Protein AF-0000000083258055 (afdb_homodimer)

InterPro domains:
  IPR010235 Probable ribonuclease HepT [PF08780] (11-131)

Sequence (272 aa):
MDSSKELRWKQRFDTFEQSFLMLAQYSEEIFEDDLEKAGFIHMFEVALEHGLNTIIDYLDAKNGVEVSSHRQAIKESAQYEFIANEQDWMKALNRQNLTHYIHTKKVIEQLVVDIQGQYYEQLKHFYVTLKEEKASMDSSKELRWKQRFDTFEQSFLMLAQYSEEIFEDDLEKAGFIHMFEVALEHGLNTIIDYLDAKNGVEVSSHRQAIKESAQYEFIANEQDWMKALNRQNLTHYIHTKKVIEQLVVDIQGQYYEQLKHFYVTLKEEKAS

Organism: NCBI:txid94136

Secondary structure (DSSP, 8-state):
--HHHHHHHHHHHHHHHHHHHHHHTTTT----SHHHHHHHHHHHHHHHHHHHHHHHHHHHHHH----SSHHHHHHHHTTSTT-S-HHHHHHHHHGGGGGGGTTSHHHHHHHHHHIIIIIHHHHHHHHHHHHHHHH-/--HHHHHHHHHHHHHHHHHHHHHHTTTT----SHHHHHHHHHHHHHHHHHHHHHHHHHHHHHH----SSHHHHHHHHTTSTT-S-HHHHHHHHHTGGGGGGTTSHHHHHHHHHHIIIIIHHHHHHHHHHHHHHHH-

Nearest PDB structures (foldseek):
  8xdj-assembly1_C  TM=9.507E-01  e=2.277E-06  Legionella pneumophila
  8xeh-assembly1_D  TM=8.999E-01  e=1.033E-05  Legionella pneumophila
  1wwp-assembly1_B  TM=9.018E-01  e=2.923E-03  Thermus thermophilus HB8
  6m6u-assembly1_D  TM=6.481E-01  e=8.861E-03  Shewanella oneidensis MR-1
  7aer-assembly1_B  TM=6.249E-01  e=9.801E-03  Shewanella oneidensis MR-1

Foldseek 3Di:
DPPVLLVVLVVLLVQLVVLLVVLVVCLPPDDDDLVVLLVNLVSLVSSLVSLLVSLQSVCCVPPVDHDDDSLVSLVVCVPPQLQPDSVLNVVSVVCNVLSVVSVDVVSSVVSSCSCSPGVSVSSVSNSVVVVVVSVD/DPPVLLVVLVVLLVQLVVLLVVLVVCLPPDDDDLVVLLVNLVSLVSSLVSLLVSLQSVCCVPPVDHDDDSLVSLVVCVPPQLQPDSVLNVVSVVCVVLSVVSVDVVSSVVSSCSCSPGVSVSSVSNSVVVVVVSVD

Structure (mmCIF, N/CA/C/O backbone):
data_AF-0000000083258055-model_v1
#
loop_
_entity.id
_entity.type
_entity.pdbx_description
1 polymer Nucleotidyltransferase
#
loop_
_atom_site.group_PDB
_atom_site.id
_atom_site.type_symbol
_atom_site.label_atom_id
_atom_site.label_alt_id
_atom_site.label_comp_id
_atom_site.label_asym_id
_atom_site.label_entity_id
_atom_site.label_seq_id
_atom_site.pdbx_PDB_ins_code
_atom_site.Cartn_x
_atom_site.Cartn_y
_atom_site.Cartn_z
_atom_site.occupancy
_atom_site.B_iso_or_equiv
_atom_site.auth_seq_id
_atom_site.auth_comp_id
_atom_site.auth_asym_id
_atom_site.auth_atom_id
_atom_site.pdbx_PDB_model_num
ATOM 1 N N . MET A 1 1 ? -14.705 -24.845 -21.116 1 59.37 1 MET A N 1
ATOM 2 C CA . MET A 1 1 ? -14.052 -23.739 -20.422 1 59.37 1 MET A CA 1
ATOM 3 C C . MET A 1 1 ? -14.364 -22.409 -21.101 1 59.37 1 MET A C 1
ATOM 5 O O . MET A 1 1 ? -14.385 -22.326 -22.331 1 59.37 1 MET A O 1
ATOM 9 N N . ASP A 1 2 ? -15.043 -21.437 -20.38 1 72.96 2 ASP A N 1
ATOM 10 C CA . ASP A 1 2 ? -15.375 -20.125 -20.928 1 72.96 2 ASP A CA 1
ATOM 11 C C . ASP A 1 2 ? -14.116 -19.372 -21.351 1 72.96 2 ASP A C 1
ATOM 13 O O . ASP A 1 2 ? -13.227 -19.13 -20.533 1 72.96 2 ASP A O 1
ATOM 17 N N . SER A 1 3 ? -13.928 -19.284 -22.664 1 82.52 3 SER A N 1
ATOM 18 C CA . SER A 1 3 ? -12.765 -18.698 -23.322 1 82.52 3 SER A CA 1
ATOM 19 C C . SER A 1 3 ? -12.452 -17.314 -22.763 1 82.52 3 SER A C 1
ATOM 21 O O . SER A 1 3 ? -11.284 -16.951 -22.607 1 82.52 3 SER A O 1
ATOM 23 N N . SER A 1 4 ? -13.462 -16.632 -22.412 1 91.93 4 SER A N 1
ATOM 24 C CA . SER A 1 4 ? -13.247 -15.294 -21.872 1 91.93 4 SER A CA 1
ATOM 25 C C . SER A 1 4 ? -12.646 -15.352 -20.471 1 91.93 4 SER A C 1
ATOM 27 O O . SER A 1 4 ? -11.768 -14.556 -20.133 1 91.93 4 SER A O 1
ATOM 29 N N . LYS A 1 5 ? -13.083 -16.29 -19.768 1 91.53 5 LYS A N 1
ATOM 30 C CA . LYS A 1 5 ? -12.57 -16.462 -18.412 1 91.53 5 LYS A CA 1
ATOM 31 C C . LYS A 1 5 ? -11.122 -16.943 -18.43 1 91.53 5 LYS A C 1
ATOM 33 O O . LYS A 1 5 ? -10.311 -16.517 -17.605 1 91.53 5 LYS A O 1
ATOM 38 N N . GLU A 1 6 ? -10.775 -17.815 -19.367 1 94.48 6 GLU A N 1
ATOM 39 C CA . GLU A 1 6 ? -9.409 -18.302 -19.532 1 94.48 6 GLU A CA 1
ATOM 40 C C . GLU A 1 6 ? -8.459 -17.166 -19.904 1 94.48 6 GLU A C 1
ATOM 42 O O . GLU A 1 6 ? -7.35 -17.079 -19.374 1 94.48 6 GLU A O 1
ATOM 47 N N . LEU A 1 7 ? -8.887 -16.36 -20.751 1 95.71 7 LEU A N 1
ATOM 48 C CA . LEU A 1 7 ? -8.079 -15.222 -21.177 1 95.71 7 LEU A CA 1
ATOM 49 C C . LEU A 1 7 ? -7.87 -14.244 -20.026 1 95.71 7 LEU A C 1
ATOM 51 O O . LEU A 1 7 ? -6.786 -13.673 -19.88 1 95.71 7 LEU A O 1
ATOM 55 N N . ARG A 1 8 ? -8.882 -14.104 -19.205 1 95.87 8 ARG A N 1
ATOM 56 C CA . ARG A 1 8 ? -8.838 -13.122 -18.126 1 95.87 8 ARG A CA 1
ATOM 57 C C . ARG A 1 8 ? -7.778 -13.49 -17.094 1 95.87 8 ARG A C 1
ATOM 59 O O . ARG A 1 8 ? -6.986 -12.641 -16.68 1 95.87 8 ARG A O 1
ATOM 66 N N . TRP A 1 9 ? -7.752 -14.75 -16.688 1 96.95 9 TRP A N 1
ATOM 67 C CA . TRP A 1 9 ? -6.788 -15.071 -15.641 1 96.95 9 TRP A CA 1
ATOM 68 C C . TRP A 1 9 ? -5.364 -15.057 -16.187 1 96.95 9 TRP A C 1
ATOM 70 O O . TRP A 1 9 ? -4.418 -14.737 -15.464 1 96.95 9 TRP A O 1
ATOM 80 N N . LYS A 1 10 ? -5.19 -15.331 -17.467 1 97.42 10 LYS A N 1
ATOM 81 C CA . LYS A 1 10 ? -3.871 -15.282 -18.091 1 97.42 10 LYS A CA 1
ATOM 82 C C . LYS A 1 10 ? -3.359 -13.848 -18.182 1 97.42 10 LYS A C 1
ATOM 84 O O . LYS A 1 10 ? -2.166 -13.596 -17.996 1 97.42 10 LYS A O 1
ATOM 89 N N . GLN A 1 11 ? -4.281 -12.952 -18.439 1 97.17 11 GLN A N 1
ATOM 90 C CA . GLN A 1 11 ? -3.924 -11.537 -18.457 1 97.17 11 GLN A CA 1
ATOM 91 C C . GLN A 1 11 ? -3.535 -11.05 -17.064 1 97.17 11 GLN A C 1
ATOM 93 O O . GLN A 1 11 ? -2.58 -10.285 -16.912 1 97.17 11 GLN A O 1
ATOM 98 N N . ARG A 1 12 ? -4.327 -11.542 -16.094 1 97.39 12 ARG A N 1
ATOM 99 C CA . ARG A 1 12 ? -3.99 -11.205 -14.715 1 97.39 12 ARG A CA 1
ATOM 100 C C . ARG A 1 12 ? -2.622 -11.761 -14.333 1 97.39 12 ARG A C 1
ATOM 102 O O . ARG A 1 12 ? -1.848 -11.097 -13.641 1 97.39 12 ARG A O 1
ATOM 109 N N . PHE A 1 13 ? -2.342 -12.935 -14.783 1 98.48 13 PHE A N 1
ATOM 110 C CA . PHE A 1 13 ? -1.041 -13.538 -14.516 1 98.48 13 PHE A CA 1
ATOM 111 C C . PHE A 1 13 ? 0.077 -12.717 -15.146 1 98.48 13 PHE A C 1
ATOM 113 O O . PHE A 1 13 ? 1.145 -12.553 -14.552 1 98.48 13 PHE A O 1
ATOM 120 N N . ASP A 1 14 ? -0.171 -12.22 -16.335 1 98.09 14 ASP A N 1
ATOM 121 C CA . ASP A 1 14 ? 0.835 -11.381 -16.98 1 98.09 14 ASP A CA 1
ATOM 122 C C . ASP A 1 14 ? 1.161 -10.159 -16.125 1 98.09 14 ASP A C 1
ATOM 124 O O . ASP A 1 14 ? 2.322 -9.757 -16.024 1 98.09 14 ASP A O 1
ATOM 128 N N . THR A 1 15 ? 0.162 -9.573 -15.53 1 97.4 15 THR A N 1
ATOM 129 C CA . THR A 1 15 ? 0.372 -8.435 -14.641 1 97.4 15 THR A CA 1
ATOM 130 C C . THR A 1 15 ? 1.152 -8.855 -13.399 1 97.4 15 THR A C 1
ATOM 132 O O . THR A 1 15 ? 2.067 -8.151 -12.967 1 97.4 15 THR A O 1
ATOM 135 N N . PHE A 1 16 ? 0.821 -9.993 -12.85 1 98.55 16 PHE A N 1
ATOM 136 C CA . PHE A 1 16 ? 1.555 -10.545 -11.717 1 98.55 16 PHE A CA 1
ATOM 137 C C . PHE A 1 16 ? 3.019 -10.765 -12.076 1 98.55 16 PHE A C 1
ATOM 139 O O . PHE A 1 16 ? 3.912 -10.427 -11.296 1 98.55 16 PHE A O 1
ATOM 146 N N . GLU A 1 17 ? 3.248 -11.335 -13.238 1 98.67 17 GLU A N 1
ATOM 147 C CA . GLU A 1 17 ? 4.617 -11.625 -13.655 1 98.67 17 GLU A CA 1
ATOM 148 C C . GLU A 1 17 ? 5.471 -10.361 -13.66 1 98.67 17 GLU A C 1
ATOM 150 O O . GLU A 1 17 ? 6.608 -10.372 -13.182 1 98.67 17 GLU A O 1
ATOM 155 N N . GLN A 1 18 ? 4.895 -9.321 -14.153 1 98.06 18 GLN A N 1
ATOM 156 C CA . GLN A 1 18 ? 5.646 -8.071 -14.184 1 98.06 18 GLN A CA 1
ATOM 157 C C . GLN A 1 18 ? 5.989 -7.6 -12.773 1 98.06 18 GLN A C 1
ATOM 159 O O . GLN A 1 18 ? 7.126 -7.21 -12.502 1 98.06 18 GLN A O 1
ATOM 164 N N . SER A 1 19 ? 5.052 -7.651 -11.88 1 98.35 19 SER A N 1
ATOM 165 C CA . SER A 1 19 ? 5.274 -7.202 -10.509 1 98.35 19 SER A CA 1
ATOM 166 C C . SER A 1 19 ? 6.207 -8.149 -9.762 1 98.35 19 SER A C 1
ATOM 168 O O . SER A 1 19 ? 7.043 -7.709 -8.97 1 98.35 19 SER A O 1
ATOM 170 N N . PHE A 1 20 ? 6.102 -9.426 -10.031 1 98.69 20 PHE A N 1
ATOM 171 C CA . PHE A 1 20 ? 6.957 -10.41 -9.379 1 98.69 20 PHE A CA 1
ATOM 172 C C . PHE A 1 20 ? 8.406 -10.247 -9.821 1 98.69 20 PHE A C 1
ATOM 174 O O . PHE A 1 20 ? 9.323 -10.32 -9 1 98.69 20 PHE A O 1
ATOM 181 N N . LEU A 1 21 ? 8.586 -10.063 -11.097 1 98.37 21 LEU A N 1
ATOM 182 C CA . LEU A 1 21 ? 9.947 -9.943 -11.606 1 98.37 21 LEU A CA 1
ATOM 183 C C . LEU A 1 21 ? 10.623 -8.689 -11.06 1 98.37 21 LEU A C 1
ATOM 185 O O . LEU A 1 21 ? 11.834 -8.683 -10.828 1 98.37 21 LEU A O 1
ATOM 189 N N . MET A 1 22 ? 9.83 -7.647 -10.895 1 97.71 22 MET A N 1
ATOM 190 C CA . MET A 1 22 ? 10.372 -6.452 -10.254 1 97.71 22 MET A CA 1
ATOM 191 C C . MET A 1 22 ? 10.827 -6.757 -8.831 1 97.71 22 MET A C 1
ATOM 193 O O . MET A 1 22 ? 11.888 -6.3 -8.403 1 97.71 22 MET A O 1
ATOM 197 N N . LEU A 1 23 ? 10.095 -7.513 -8.082 1 98.33 23 LEU A N 1
ATOM 198 C CA . LEU A 1 23 ? 10.434 -7.931 -6.726 1 98.33 23 LEU A CA 1
ATOM 199 C C . LEU A 1 23 ? 11.65 -8.853 -6.729 1 98.33 23 LEU A C 1
ATOM 201 O O . LEU A 1 23 ? 12.541 -8.714 -5.889 1 98.33 23 LEU A O 1
ATOM 205 N N . ALA A 1 24 ? 11.669 -9.763 -7.633 1 98.45 24 ALA A N 1
ATOM 206 C CA . ALA A 1 24 ? 12.668 -10.827 -7.697 1 98.45 24 ALA A CA 1
ATOM 207 C C . ALA A 1 24 ? 14.074 -10.251 -7.84 1 98.45 24 ALA A C 1
ATOM 209 O O . ALA A 1 24 ? 15.039 -10.82 -7.324 1 98.45 24 ALA A O 1
ATOM 210 N N . GLN A 1 25 ? 14.141 -9.114 -8.444 1 97.24 25 GLN A N 1
ATOM 211 C CA . GLN A 1 25 ? 15.428 -8.465 -8.672 1 97.24 25 GLN A CA 1
ATOM 212 C C . GLN A 1 25 ? 16.118 -8.131 -7.352 1 97.24 25 GLN A C 1
ATOM 214 O O . GLN A 1 25 ? 17.346 -8.041 -7.293 1 97.24 25 GLN A O 1
ATOM 219 N N . TYR A 1 26 ? 15.365 -8.068 -6.308 1 97.44 26 TYR A N 1
ATOM 220 C CA . TYR A 1 26 ? 15.929 -7.563 -5.062 1 97.44 26 TYR A CA 1
ATOM 221 C C . TYR A 1 26 ? 15.769 -8.581 -3.939 1 97.44 26 TYR A C 1
ATOM 223 O O . TYR A 1 26 ? 15.966 -8.256 -2.765 1 97.44 26 TYR A O 1
ATOM 231 N N . SER A 1 27 ? 15.422 -9.753 -4.253 1 97.5 27 SER A N 1
ATOM 232 C CA . SER A 1 27 ? 15.043 -10.756 -3.263 1 97.5 27 SER A CA 1
ATOM 233 C C . SER A 1 27 ? 16.227 -11.136 -2.38 1 97.5 27 SER A C 1
ATOM 235 O O . SER A 1 27 ? 16.044 -11.573 -1.242 1 97.5 27 SER A O 1
ATOM 237 N N . GLU A 1 28 ? 17.442 -10.927 -2.817 1 96.37 28 GLU A N 1
ATOM 238 C CA . GLU A 1 28 ? 18.617 -11.33 -2.05 1 96.37 28 GLU A CA 1
ATOM 239 C C . GLU A 1 28 ? 19.48 -10.125 -1.689 1 96.37 28 GLU A C 1
ATOM 241 O O . GLU A 1 28 ? 20.615 -10.282 -1.233 1 96.37 28 GLU A O 1
ATOM 246 N N . GLU A 1 29 ? 18.98 -9.005 -1.922 1 95.9 29 GLU A N 1
ATOM 247 C CA . GLU A 1 29 ? 19.741 -7.782 -1.684 1 95.9 29 GLU A CA 1
ATOM 248 C C . GLU A 1 29 ? 19.846 -7.479 -0.192 1 95.9 29 GLU A C 1
ATOM 250 O O . GLU A 1 29 ? 18.941 -7.805 0.579 1 95.9 29 GLU A O 1
ATOM 255 N N . ILE A 1 30 ? 20.962 -6.892 0.153 1 96.3 30 ILE A N 1
ATOM 256 C CA . ILE A 1 30 ? 21.116 -6.313 1.483 1 96.3 30 ILE A CA 1
ATOM 257 C C . ILE A 1 30 ? 20.845 -4.811 1.427 1 96.3 30 ILE A C 1
ATOM 259 O O . ILE A 1 30 ? 21.577 -4.066 0.772 1 96.3 30 ILE A O 1
ATOM 263 N N . PHE A 1 31 ? 19.819 -4.46 2.056 1 96.46 31 PHE A N 1
ATOM 264 C CA . PHE A 1 31 ? 19.401 -3.066 1.965 1 96.46 31 PHE A CA 1
ATOM 265 C C . PHE A 1 31 ? 20.135 -2.213 2.993 1 96.46 31 PHE A C 1
ATOM 267 O O . PHE A 1 31 ? 20.213 -2.578 4.168 1 96.46 31 PHE A O 1
ATOM 274 N N . GLU A 1 32 ? 20.527 -1.099 2.587 1 89.3 32 GLU A N 1
ATOM 275 C CA . GLU A 1 32 ? 21.362 -0.231 3.412 1 89.3 32 GLU A CA 1
ATOM 276 C C . GLU A 1 32 ? 20.516 0.773 4.189 1 89.3 32 GLU A C 1
ATOM 278 O O . GLU A 1 32 ? 20.903 1.21 5.275 1 89.3 32 GLU A O 1
ATOM 283 N N . ASP A 1 33 ? 19.438 1.19 3.563 1 94.53 33 ASP A N 1
ATOM 284 C CA . ASP A 1 33 ? 18.654 2.239 4.206 1 94.53 33 ASP A CA 1
ATOM 285 C C . ASP A 1 33 ? 17.162 1.92 4.154 1 94.53 33 ASP A C 1
ATOM 287 O O . ASP A 1 33 ? 16.746 0.978 3.477 1 94.53 33 ASP A O 1
ATOM 291 N N . ASP A 1 34 ? 16.397 2.704 4.911 1 96.66 34 ASP A N 1
ATOM 292 C CA . ASP A 1 34 ? 14.968 2.466 5.094 1 96.66 34 ASP A CA 1
ATOM 293 C C . ASP A 1 34 ? 14.198 2.724 3.801 1 96.66 34 ASP A C 1
ATOM 295 O O . ASP A 1 34 ? 13.159 2.106 3.557 1 96.66 34 ASP A O 1
ATOM 299 N N . LEU A 1 35 ? 14.758 3.557 2.966 1 97.69 35 LEU A N 1
ATOM 300 C CA . LEU A 1 35 ? 14.132 3.836 1.678 1 97.69 35 LEU A CA 1
ATOM 301 C C . LEU A 1 35 ? 14.1 2.586 0.806 1 97.69 35 LEU A C 1
ATOM 303 O O . LEU A 1 35 ? 13.059 2.245 0.241 1 97.69 35 LEU A O 1
ATOM 307 N N . GLU A 1 36 ? 15.216 1.921 0.751 1 97.99 36 GLU A N 1
ATOM 308 C CA . GLU A 1 36 ? 15.308 0.691 -0.03 1 97.99 36 GLU A CA 1
ATOM 309 C C . GLU A 1 36 ? 14.429 -0.407 0.563 1 97.99 36 GLU A C 1
ATOM 311 O O . GLU A 1 36 ? 13.77 -1.145 -0.172 1 97.99 36 GLU A O 1
ATOM 316 N N . LYS A 1 37 ? 14.438 -0.474 1.863 1 98.35 37 LYS A N 1
ATOM 317 C CA . LYS A 1 37 ? 13.591 -1.46 2.528 1 98.35 37 LYS A CA 1
ATOM 318 C C . LYS A 1 37 ? 12.116 -1.21 2.225 1 98.35 37 LYS A C 1
ATOM 320 O O . LYS A 1 37 ? 11.374 -2.145 1.915 1 98.35 37 LYS A O 1
ATOM 325 N N . ALA A 1 38 ? 11.696 0.034 2.277 1 98.21 38 ALA A N 1
ATOM 326 C CA . ALA A 1 38 ? 10.312 0.399 1.982 1 98.21 38 ALA A CA 1
ATOM 327 C C . ALA A 1 38 ? 9.947 0.049 0.542 1 98.21 38 ALA A C 1
ATOM 329 O O . ALA A 1 38 ? 8.835 -0.409 0.271 1 98.21 38 ALA A O 1
ATOM 330 N N . GLY A 1 39 ? 10.913 0.301 -0.312 1 98.15 39 GLY A N 1
ATOM 331 C CA . GLY A 1 39 ? 10.683 -0.047 -1.705 1 98.15 39 GLY A CA 1
ATOM 332 C C . GLY A 1 39 ? 10.462 -1.533 -1.92 1 98.15 39 GLY A C 1
ATOM 333 O O . GLY A 1 39 ? 9.536 -1.932 -2.629 1 98.15 39 GLY A O 1
ATOM 334 N N . PHE A 1 40 ? 11.28 -2.328 -1.29 1 98.51 40 PHE A N 1
ATOM 335 C CA . PHE A 1 40 ? 11.185 -3.779 -1.394 1 98.51 40 PHE A CA 1
ATOM 336 C C . PHE A 1 40 ? 9.857 -4.276 -0.835 1 98.51 40 PHE A C 1
ATOM 338 O O . PHE A 1 40 ? 9.198 -5.12 -1.446 1 98.51 40 PHE A O 1
ATOM 345 N N . ILE A 1 41 ? 9.47 -3.709 0.253 1 98.45 41 ILE A N 1
ATOM 346 C CA . ILE A 1 41 ? 8.212 -4.074 0.895 1 98.45 41 ILE A CA 1
ATOM 347 C C . ILE A 1 41 ? 7.043 -3.717 -0.021 1 98.45 41 ILE A C 1
ATOM 349 O O . ILE A 1 41 ? 6.121 -4.516 -0.2 1 98.45 41 ILE A O 1
ATOM 353 N N . HIS A 1 42 ? 7.095 -2.592 -0.638 1 97.99 42 HIS A N 1
ATOM 354 C CA . HIS A 1 42 ? 6.024 -2.164 -1.531 1 97.99 42 HIS A CA 1
ATOM 355 C C . HIS A 1 42 ? 5.936 -3.065 -2.758 1 97.99 42 HIS A C 1
ATOM 357 O O . HIS A 1 42 ? 4.84 -3.435 -3.185 1 97.99 42 HIS A O 1
ATOM 363 N N . MET A 1 43 ? 7.064 -3.405 -3.295 1 98.31 43 MET A N 1
ATOM 364 C CA . MET A 1 43 ? 7.08 -4.307 -4.443 1 98.31 43 MET A CA 1
ATOM 365 C C . MET A 1 43 ? 6.447 -5.649 -4.089 1 98.31 43 MET A C 1
ATOM 367 O O . MET A 1 43 ? 5.721 -6.23 -4.897 1 98.31 43 MET A O 1
ATOM 371 N N . PHE A 1 44 ? 6.683 -6.071 -2.916 1 98.45 44 PHE A N 1
ATOM 372 C CA . PHE A 1 44 ? 6.077 -7.315 -2.457 1 98.45 44 PHE A CA 1
ATOM 373 C C . PHE A 1 44 ? 4.563 -7.173 -2.351 1 98.45 44 PHE A C 1
ATOM 375 O O . PHE A 1 44 ? 3.819 -8.055 -2.784 1 98.45 44 PHE A O 1
ATOM 382 N N . GLU A 1 45 ? 4.131 -6.091 -1.748 1 97.8 45 GLU A N 1
ATOM 383 C CA . GLU A 1 45 ? 2.696 -5.858 -1.621 1 97.8 45 GLU A CA 1
ATOM 384 C C . GLU A 1 45 ? 2.004 -5.918 -2.98 1 97.8 45 GLU A C 1
ATOM 386 O O . GLU A 1 45 ? 0.944 -6.532 -3.116 1 97.8 45 GLU A O 1
ATOM 391 N N . VAL A 1 46 ? 2.591 -5.266 -3.926 1 97.82 46 VAL A N 1
ATOM 392 C CA . VAL A 1 46 ? 2.025 -5.201 -5.27 1 97.82 46 VAL A CA 1
ATOM 393 C C . VAL A 1 46 ? 2.005 -6.596 -5.891 1 97.82 46 VAL A C 1
ATOM 395 O O . VAL A 1 46 ? 0.993 -7.016 -6.456 1 97.82 46 VAL A O 1
ATOM 398 N N . ALA A 1 47 ? 3.111 -7.338 -5.78 1 98.5 47 ALA A N 1
ATOM 399 C CA . ALA A 1 47 ? 3.184 -8.691 -6.325 1 98.5 47 ALA A CA 1
ATOM 400 C C . ALA A 1 47 ? 2.155 -9.604 -5.666 1 98.5 47 ALA A C 1
ATOM 402 O O . ALA A 1 47 ? 1.492 -10.394 -6.343 1 98.5 47 ALA A O 1
ATOM 403 N N . LEU A 1 48 ? 2.009 -9.497 -4.366 1 98.51 48 LEU A N 1
ATOM 404 C CA . LEU A 1 48 ? 1.036 -10.312 -3.647 1 98.51 48 LEU A CA 1
ATOM 405 C C . LEU A 1 48 ? -0.381 -10.02 -4.128 1 98.51 48 LEU A C 1
ATOM 407 O O . LEU A 1 48 ? -1.163 -10.943 -4.367 1 98.51 48 LEU A O 1
ATOM 411 N N . GLU A 1 49 ? -0.711 -8.733 -4.26 1 97.62 49 GLU A N 1
ATOM 412 C CA . GLU A 1 49 ? -2.037 -8.334 -4.724 1 97.62 49 GLU A CA 1
ATOM 413 C C . GLU A 1 49 ? -2.328 -8.899 -6.112 1 97.62 49 GLU A C 1
ATOM 415 O O . GLU A 1 49 ? -3.402 -9.458 -6.347 1 97.62 49 GLU A O 1
ATOM 420 N N . HIS A 1 50 ? -1.4 -8.743 -6.992 1 98.14 50 HIS A N 1
ATOM 421 C CA . HIS A 1 50 ? -1.591 -9.246 -8.348 1 98.14 50 HIS A CA 1
ATOM 422 C C . HIS A 1 50 ? -1.664 -10.769 -8.365 1 98.14 50 HIS A C 1
ATOM 424 O O . HIS A 1 50 ? -2.404 -11.35 -9.162 1 98.14 50 HIS A O 1
ATOM 430 N N . GLY A 1 51 ? -0.881 -11.459 -7.474 1 98.5 51 GLY A N 1
ATOM 431 C CA . GLY A 1 51 ? -0.984 -12.903 -7.339 1 98.5 51 GLY A CA 1
ATOM 432 C C . GLY A 1 51 ? -2.348 -13.363 -6.859 1 98.5 51 GLY A C 1
ATOM 433 O O . GLY A 1 51 ? -2.932 -14.288 -7.427 1 98.5 51 GLY A O 1
ATOM 434 N N . LEU A 1 52 ? -2.896 -12.669 -5.886 1 98.43 52 LEU A N 1
ATOM 435 C CA . LEU A 1 52 ? -4.197 -13.021 -5.327 1 98.43 52 LEU A CA 1
ATOM 436 C C . LEU A 1 52 ? -5.309 -12.778 -6.342 1 98.43 52 LEU A C 1
ATOM 438 O O . LEU A 1 52 ? -6.233 -13.585 -6.462 1 98.43 52 LEU A O 1
ATOM 442 N N . ASN A 1 53 ? -5.194 -11.725 -7.104 1 97.66 53 ASN A N 1
ATOM 443 C CA . ASN A 1 53 ? -6.168 -11.461 -8.158 1 97.66 53 ASN A CA 1
ATOM 444 C C . ASN A 1 53 ? -6.107 -12.52 -9.256 1 97.66 53 ASN A C 1
ATOM 446 O O . ASN A 1 53 ? -7.133 -12.876 -9.838 1 97.66 53 ASN A O 1
ATOM 450 N N . THR A 1 54 ? -4.927 -12.967 -9.56 1 98.37 54 THR A N 1
ATOM 451 C CA . THR A 1 54 ? -4.756 -14.06 -10.511 1 98.37 54 THR A CA 1
ATOM 452 C C . THR A 1 54 ? -5.475 -15.316 -10.026 1 98.37 54 THR A C 1
ATOM 454 O O . THR A 1 54 ? -6.183 -15.968 -10.796 1 98.37 54 THR A O 1
ATOM 457 N N . ILE A 1 55 ? -5.317 -15.622 -8.744 1 98.38 55 ILE A N 1
ATOM 458 C CA . ILE A 1 55 ? -5.94 -16.805 -8.16 1 98.38 55 ILE A CA 1
ATOM 459 C C . ILE A 1 55 ? -7.458 -16.708 -8.292 1 98.38 55 ILE A C 1
ATOM 461 O O . ILE A 1 55 ? -8.117 -17.673 -8.686 1 98.38 55 ILE A O 1
ATOM 465 N N . ILE A 1 56 ? -8.003 -15.538 -7.987 1 97.97 56 ILE A N 1
ATOM 466 C CA . ILE A 1 56 ? -9.445 -15.323 -8.044 1 97.97 56 ILE A CA 1
ATOM 467 C C . ILE A 1 56 ? -9.954 -15.612 -9.455 1 97.97 56 ILE A C 1
ATOM 469 O O . ILE A 1 56 ? -10.893 -16.391 -9.635 1 97.97 56 ILE A O 1
ATOM 473 N N . ASP A 1 57 ? -9.306 -15.072 -10.464 1 97.26 57 ASP A N 1
ATOM 474 C CA . ASP A 1 57 ? -9.733 -15.27 -11.846 1 97.26 57 ASP A CA 1
ATOM 475 C C . ASP A 1 57 ? -9.483 -16.707 -12.297 1 97.26 57 ASP A C 1
ATOM 477 O O . ASP A 1 57 ? -10.248 -17.255 -13.094 1 97.26 57 ASP A O 1
ATOM 481 N N . TYR A 1 58 ? -8.414 -17.293 -11.825 1 97.57 58 TYR A N 1
ATOM 482 C CA . TYR A 1 58 ? -8.099 -18.682 -12.142 1 97.57 58 TYR A CA 1
ATOM 483 C C . TYR A 1 58 ? -9.19 -19.618 -11.636 1 97.57 58 TYR A C 1
ATOM 485 O O . TYR A 1 58 ? -9.653 -20.496 -12.368 1 97.57 58 TYR A O 1
ATOM 493 N N . LEU A 1 59 ? -9.594 -19.45 -10.392 1 97.4 59 LEU A N 1
ATOM 494 C CA . LEU A 1 59 ? -10.628 -20.283 -9.788 1 97.4 59 LEU A CA 1
ATOM 495 C C . LEU A 1 59 ? -11.939 -20.166 -10.558 1 97.4 59 LEU A C 1
ATOM 497 O O . LEU A 1 59 ? -12.633 -21.164 -10.766 1 97.4 59 LEU A O 1
ATOM 501 N N . ASP A 1 60 ? -12.254 -18.971 -10.914 1 96.64 60 ASP A N 1
ATOM 502 C CA . ASP A 1 60 ? -13.456 -18.752 -11.712 1 96.64 60 ASP A CA 1
ATOM 503 C C . ASP A 1 60 ? -13.364 -19.473 -13.055 1 96.64 60 ASP A C 1
ATOM 505 O O . ASP A 1 60 ? -14.328 -20.102 -13.495 1 96.64 60 ASP A O 1
ATOM 509 N N . ALA A 1 61 ? -12.236 -19.396 -13.708 1 95.67 61 ALA A N 1
ATOM 510 C CA . ALA A 1 61 ? -12.028 -19.968 -15.035 1 95.67 61 ALA A CA 1
ATOM 511 C C . ALA A 1 61 ? -12.036 -21.493 -14.982 1 95.67 61 ALA A C 1
ATOM 513 O O . ALA A 1 61 ? -12.617 -22.148 -15.851 1 95.67 61 ALA A O 1
ATOM 514 N N . LYS A 1 62 ? -11.434 -22.059 -14.031 1 93.59 62 LYS A N 1
ATOM 515 C CA . LYS A 1 62 ? -11.198 -23.5 -14.02 1 93.59 62 LYS A CA 1
ATOM 516 C C . LYS A 1 62 ? -12.373 -24.245 -13.394 1 93.59 62 LYS A C 1
ATOM 518 O O . LYS A 1 62 ? -12.734 -25.335 -13.842 1 93.59 62 LYS A O 1
ATOM 523 N N . ASN A 1 63 ? -13.027 -23.666 -12.353 1 90.81 63 ASN A N 1
ATOM 524 C CA . ASN A 1 63 ? -14.027 -24.446 -11.631 1 90.81 63 ASN A CA 1
ATOM 525 C C . ASN A 1 63 ? -15.321 -23.66 -11.441 1 90.81 63 ASN A C 1
ATOM 527 O O . ASN A 1 63 ? -16.239 -24.122 -10.76 1 90.81 63 ASN A O 1
ATOM 531 N N . GLY A 1 64 ? -15.32 -22.459 -11.905 1 93.21 64 GLY A N 1
ATOM 532 C CA . GLY A 1 64 ? -16.522 -21.655 -11.744 1 93.21 64 GLY A CA 1
ATOM 533 C C . GLY A 1 64 ? -16.745 -21.196 -10.315 1 93.21 64 GLY A C 1
ATOM 534 O O . GLY A 1 64 ? -17.873 -20.882 -9.928 1 93.21 64 GLY A O 1
ATOM 535 N N . VAL A 1 65 ? -15.668 -21.265 -9.532 1 93.64 65 VAL A N 1
ATOM 536 C CA . VAL A 1 65 ? -15.757 -20.864 -8.132 1 93.64 65 VAL A CA 1
ATOM 537 C C . VAL A 1 65 ? -15.581 -19.352 -8.015 1 93.64 65 VAL A C 1
ATOM 539 O O . VAL A 1 65 ? -14.55 -18.808 -8.419 1 93.64 65 VAL A O 1
ATOM 542 N N . GLU A 1 66 ? -16.575 -18.721 -7.528 1 93.8 66 GLU A N 1
ATOM 543 C CA . GLU A 1 66 ? -16.507 -17.285 -7.277 1 93.8 66 GLU A CA 1
ATOM 544 C C . GLU A 1 66 ? -16.155 -16.994 -5.821 1 93.8 66 GLU A C 1
ATOM 546 O O . GLU A 1 66 ? -16.807 -17.502 -4.906 1 93.8 66 GLU A O 1
ATOM 551 N N . VAL A 1 67 ? -15.095 -16.319 -5.641 1 94.55 67 VAL A N 1
ATOM 552 C CA . VAL A 1 67 ? -14.696 -15.931 -4.292 1 94.55 67 VAL A CA 1
ATOM 553 C C . VAL A 1 67 ? -14.841 -14.42 -4.124 1 94.55 67 VAL A C 1
ATOM 555 O O . VAL A 1 67 ? -14.694 -13.665 -5.088 1 94.55 67 VAL A O 1
ATOM 558 N N . SER A 1 68 ? -15.075 -14.007 -2.892 1 92.02 68 SER A N 1
ATOM 559 C CA . SER A 1 68 ? -15.413 -12.61 -2.639 1 92.02 68 SER A CA 1
ATOM 560 C C . SER A 1 68 ? -14.279 -11.888 -1.921 1 92.02 68 SER A C 1
ATOM 562 O O . SER A 1 68 ? -14.364 -10.685 -1.666 1 92.02 68 SER A O 1
ATOM 564 N N . SER A 1 69 ? -13.164 -12.689 -1.521 1 96.88 69 SER A N 1
ATOM 565 C CA . SER A 1 69 ? -12.073 -12.062 -0.781 1 96.88 69 SER A CA 1
ATOM 566 C C . SER A 1 69 ? -10.751 -12.779 -1.032 1 96.88 69 SER A C 1
ATOM 568 O O . SER A 1 69 ? -10.738 -13.936 -1.457 1 96.88 69 SER A O 1
ATOM 570 N N . HIS A 1 70 ? -9.735 -12.032 -0.752 1 97.73 70 HIS A N 1
ATOM 571 C CA . HIS A 1 70 ? -8.393 -12.595 -0.852 1 97.73 70 HIS A CA 1
ATOM 572 C C . HIS A 1 70 ? -8.217 -13.775 0.097 1 97.73 70 HIS A C 1
ATOM 574 O O . HIS A 1 70 ? -7.597 -14.779 -0.261 1 97.73 70 HIS A O 1
ATOM 580 N N . ARG A 1 71 ? -8.746 -13.614 1.254 1 97.64 71 ARG A N 1
ATOM 581 C CA . ARG A 1 71 ? -8.682 -14.699 2.228 1 97.64 71 ARG A CA 1
ATOM 582 C C . ARG A 1 71 ? -9.345 -15.961 1.686 1 97.64 71 ARG A C 1
ATOM 584 O O . ARG A 1 71 ? -8.773 -17.05 1.761 1 97.64 71 ARG A O 1
ATOM 591 N N . GLN A 1 72 ? -10.496 -15.845 1.176 1 97.99 72 GLN A N 1
ATOM 592 C CA . GLN A 1 72 ? -11.217 -16.985 0.619 1 97.99 72 GLN A CA 1
ATOM 593 C C . GLN A 1 72 ? -10.476 -17.574 -0.577 1 97.99 72 GLN A C 1
ATOM 595 O O . GLN A 1 72 ? -10.48 -18.79 -0.78 1 97.99 72 GLN A O 1
ATOM 600 N N . ALA A 1 73 ? -9.854 -16.703 -1.372 1 98.08 73 ALA A N 1
ATOM 601 C CA . ALA A 1 73 ? -9.087 -17.166 -2.526 1 98.08 73 ALA A CA 1
ATOM 602 C C . ALA A 1 73 ? -7.965 -18.107 -2.097 1 98.08 73 ALA A C 1
ATOM 604 O O . ALA A 1 73 ? -7.759 -19.157 -2.71 1 98.08 73 ALA A O 1
ATOM 605 N N . ILE A 1 74 ? -7.289 -17.709 -1.037 1 98.38 74 ILE A N 1
ATOM 606 C CA . ILE A 1 74 ? -6.202 -18.542 -0.534 1 98.38 74 ILE A CA 1
ATOM 607 C C . ILE A 1 74 ? -6.756 -19.887 -0.07 1 98.38 74 ILE A C 1
ATOM 609 O O . ILE A 1 74 ? -6.234 -20.942 -0.44 1 98.38 74 ILE A O 1
ATOM 613 N N . LYS A 1 75 ? -7.814 -19.875 0.612 1 97.87 75 LYS A N 1
ATOM 614 C CA . LYS A 1 75 ? -8.404 -21.096 1.152 1 97.87 75 LYS A CA 1
ATOM 615 C C . LYS A 1 75 ? -8.852 -22.031 0.032 1 97.87 75 LYS A C 1
ATOM 617 O O . LYS A 1 75 ? -8.569 -23.23 0.067 1 97.87 75 LYS A O 1
ATOM 622 N N . GLU A 1 76 ? -9.553 -21.491 -0.947 1 97.5 76 GLU A N 1
ATOM 623 C CA . GLU A 1 76 ? -10.106 -22.289 -2.038 1 97.5 76 GLU A CA 1
ATOM 624 C C . GLU A 1 76 ? -9.001 -22.834 -2.937 1 97.5 76 GLU A C 1
ATOM 626 O O . GLU A 1 76 ? -9.204 -23.818 -3.652 1 97.5 76 GLU A O 1
ATOM 631 N N . SER A 1 77 ? -7.818 -22.168 -2.872 1 97.72 77 SER A N 1
ATOM 632 C CA . SER A 1 77 ? -6.747 -22.573 -3.776 1 97.72 77 SER A CA 1
ATOM 633 C C . SER A 1 77 ? -5.728 -23.457 -3.066 1 97.72 77 SER A C 1
ATOM 635 O O . SER A 1 77 ? -4.738 -23.88 -3.668 1 97.72 77 SER A O 1
ATOM 637 N N . ALA A 1 78 ? -5.987 -23.753 -1.8 1 97.06 78 ALA A N 1
ATOM 638 C CA . ALA A 1 78 ? -5.023 -24.468 -0.968 1 97.06 78 ALA A CA 1
ATOM 639 C C . ALA A 1 78 ? -4.687 -25.831 -1.566 1 97.06 78 ALA A C 1
ATOM 641 O O . ALA A 1 78 ? -3.583 -26.346 -1.371 1 97.06 78 ALA A O 1
ATOM 642 N N . GLN A 1 79 ? -5.532 -26.414 -2.348 1 95.76 79 GLN A N 1
ATOM 643 C CA . GLN A 1 79 ? -5.347 -27.758 -2.884 1 95.76 79 GLN A CA 1
ATOM 644 C C . GLN A 1 79 ? -4.575 -27.725 -4.2 1 95.76 79 GLN A C 1
ATOM 646 O O . GLN A 1 79 ? -4.11 -28.762 -4.679 1 95.76 79 GLN A O 1
ATOM 651 N N . TYR A 1 80 ? -4.446 -26.627 -4.789 1 96.67 80 TYR A N 1
ATOM 652 C CA . TYR A 1 80 ? -3.771 -26.529 -6.078 1 96.67 80 TYR A CA 1
ATOM 653 C C . TYR A 1 80 ? -2.257 -26.533 -5.903 1 96.67 80 TYR A C 1
ATOM 655 O O . TYR A 1 80 ? -1.74 -26.032 -4.902 1 96.67 80 TYR A O 1
ATOM 663 N N . GLU A 1 81 ? -1.578 -26.948 -6.883 1 96.66 81 GLU A N 1
ATOM 664 C CA . GLU A 1 81 ? -0.13 -27.122 -6.833 1 96.66 81 GLU A CA 1
ATOM 665 C C . GLU A 1 81 ? 0.584 -25.778 -6.719 1 96.66 81 GLU A C 1
ATOM 667 O O . GLU A 1 81 ? 1.673 -25.694 -6.148 1 96.66 81 GLU A O 1
ATOM 672 N N . PHE A 1 82 ? -0.081 -24.72 -7.194 1 97.83 82 PHE A N 1
ATOM 673 C CA . PHE A 1 82 ? 0.61 -23.437 -7.234 1 97.83 82 PHE A CA 1
ATOM 674 C C . PHE A 1 82 ? 0.593 -22.77 -5.863 1 97.83 82 PHE A C 1
ATOM 676 O O . PHE A 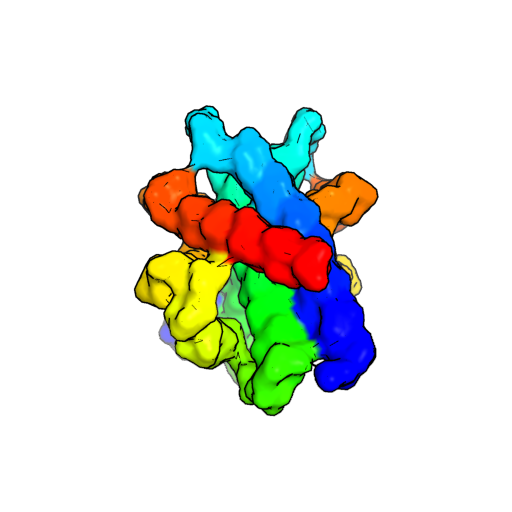1 82 ? 1.229 -21.733 -5.664 1 97.83 82 PHE A O 1
ATOM 683 N N . ILE A 1 83 ? -0.104 -23.324 -4.904 1 98.34 83 ILE A N 1
ATOM 684 C CA . ILE A 1 83 ? -0.03 -22.907 -3.508 1 98.34 83 ILE A CA 1
ATOM 685 C C . ILE A 1 83 ? 0.827 -23.895 -2.719 1 98.34 83 ILE A C 1
ATOM 687 O O . ILE A 1 83 ? 0.367 -24.985 -2.371 1 98.34 83 ILE A O 1
ATOM 691 N N . ALA A 1 84 ? 2.018 -23.494 -2.413 1 98.08 84 ALA A N 1
ATOM 692 C CA . ALA A 1 84 ? 2.943 -24.394 -1.728 1 98.08 84 ALA A CA 1
ATOM 693 C C . ALA A 1 84 ? 2.591 -24.519 -0.248 1 98.08 84 ALA A C 1
ATOM 695 O O . ALA A 1 84 ? 2.726 -25.596 0.339 1 98.08 84 ALA A O 1
ATOM 696 N N . ASN A 1 85 ? 2.199 -23.423 0.393 1 98.2 85 ASN A N 1
ATOM 697 C CA . ASN A 1 85 ? 1.871 -23.388 1.814 1 98.2 85 ASN A CA 1
ATOM 698 C C . ASN A 1 85 ? 0.792 -22.353 2.115 1 98.2 85 ASN A C 1
ATOM 700 O O . ASN A 1 85 ? 1.071 -21.154 2.163 1 98.2 85 ASN A O 1
ATOM 704 N N . GLU A 1 86 ? -0.371 -22.857 2.383 1 98.2 86 GLU A N 1
ATOM 705 C CA . GLU A 1 86 ? -1.528 -22.006 2.647 1 98.2 86 GLU A CA 1
ATOM 706 C C . GLU A 1 86 ? -1.268 -21.069 3.823 1 98.2 86 GLU A C 1
ATOM 708 O O . GLU A 1 86 ? -1.631 -19.892 3.778 1 98.2 86 GLU A O 1
ATOM 713 N N . GLN A 1 87 ? -0.668 -21.548 4.835 1 97.9 87 GLN A N 1
ATOM 714 C CA . GLN A 1 87 ? -0.427 -20.769 6.045 1 97.9 87 GLN A CA 1
ATOM 715 C C . GLN A 1 87 ? 0.497 -19.587 5.763 1 97.9 87 GLN A C 1
ATOM 717 O O . GLN A 1 87 ? 0.291 -18.492 6.291 1 97.9 87 GLN A O 1
ATOM 722 N N . ASP A 1 88 ? 1.472 -19.753 4.987 1 98.02 88 ASP A N 1
ATOM 723 C CA . ASP A 1 88 ? 2.401 -18.681 4.643 1 98.02 88 ASP A CA 1
ATOM 724 C C . ASP A 1 88 ? 1.706 -17.593 3.826 1 98.02 88 ASP A C 1
ATOM 726 O O . ASP A 1 88 ? 1.968 -16.404 4.016 1 98.02 88 ASP A O 1
ATOM 730 N N . TRP A 1 89 ? 0.808 -18.048 2.907 1 98.38 89 TRP A N 1
ATOM 731 C CA . TRP A 1 89 ? 0.018 -17.087 2.145 1 98.38 89 TRP A CA 1
ATOM 732 C C . TRP A 1 89 ? -0.881 -16.269 3.066 1 98.38 89 TRP A C 1
ATOM 734 O O . TRP A 1 89 ? -0.974 -15.047 2.927 1 98.38 89 TRP A O 1
ATOM 744 N N . MET A 1 90 ? -1.464 -16.91 4.024 1 98.22 90 MET A N 1
ATOM 745 C CA . MET A 1 90 ? -2.331 -16.236 4.986 1 98.22 90 MET A CA 1
ATOM 746 C C . MET A 1 90 ? -1.535 -15.258 5.844 1 98.22 90 MET A C 1
ATOM 748 O O . MET A 1 90 ? -1.998 -14.15 6.12 1 98.22 90 MET A O 1
ATOM 752 N N . LYS A 1 91 ? -0.393 -15.693 6.25 1 97.49 91 LYS A N 1
ATOM 753 C CA . LYS A 1 91 ? 0.47 -14.816 7.035 1 97.49 91 LYS A CA 1
ATOM 754 C C . LYS A 1 91 ? 0.862 -13.574 6.24 1 97.49 91 LYS A C 1
ATOM 756 O O . LYS A 1 91 ? 0.834 -12.459 6.765 1 97.49 91 LYS A O 1
ATOM 761 N N . ALA A 1 92 ? 1.226 -13.754 4.986 1 97.74 92 ALA A N 1
ATOM 762 C CA . ALA A 1 92 ? 1.601 -12.637 4.123 1 97.74 92 ALA A CA 1
ATOM 763 C C . ALA A 1 92 ? 0.44 -11.662 3.951 1 97.74 92 ALA A C 1
ATOM 765 O O . ALA A 1 92 ? 0.624 -10.446 4.045 1 97.74 92 ALA A O 1
ATOM 766 N N . LEU A 1 93 ? -0.767 -12.242 3.716 1 97.55 93 LEU A N 1
ATOM 767 C CA . LEU A 1 93 ? -1.965 -11.425 3.557 1 97.55 93 LEU A CA 1
ATOM 768 C C . LEU A 1 93 ? -2.243 -10.616 4.819 1 97.55 93 LEU A C 1
ATOM 770 O O . LEU A 1 93 ? -2.53 -9.419 4.745 1 97.55 93 LEU A O 1
ATOM 774 N N . ASN A 1 94 ? -2.066 -11.224 5.919 1 95.42 94 ASN A N 1
ATOM 775 C CA . ASN A 1 94 ? -2.396 -10.598 7.195 1 95.42 94 ASN A CA 1
ATOM 776 C C . ASN A 1 94 ? -1.363 -9.545 7.587 1 95.42 94 ASN A C 1
ATOM 778 O O . ASN A 1 94 ? -1.643 -8.67 8.408 1 95.42 94 ASN A O 1
ATOM 782 N N . ARG A 1 95 ? -0.234 -9.579 7.022 1 93.58 95 ARG A N 1
ATOM 783 C CA . ARG A 1 95 ? 0.846 -8.673 7.401 1 93.58 95 ARG A CA 1
ATOM 784 C C . ARG A 1 95 ? 0.823 -7.409 6.548 1 93.58 95 ARG A C 1
ATOM 786 O O . ARG A 1 95 ? 1.549 -6.452 6.827 1 93.58 95 ARG A O 1
ATOM 793 N N . GLN A 1 96 ? -0.073 -7.381 5.641 1 89.72 96 GLN A N 1
ATOM 794 C CA . GLN A 1 96 ? -0.172 -6.221 4.762 1 89.72 96 GLN A CA 1
ATOM 795 C C . GLN A 1 96 ? -0.42 -4.945 5.56 1 89.72 96 GLN A C 1
ATOM 797 O O . GLN A 1 96 ? 0.102 -3.881 5.219 1 89.72 96 GLN A O 1
ATOM 802 N N . ASN A 1 97 ? -1.105 -5.063 6.629 1 88.9 97 ASN A N 1
ATOM 803 C CA . ASN A 1 97 ? -1.423 -3.884 7.427 1 88.9 97 ASN A CA 1
ATOM 804 C C . ASN A 1 97 ? -0.201 -3.375 8.186 1 88.9 97 ASN A C 1
ATOM 806 O O . ASN A 1 97 ? -0.152 -2.21 8.583 1 88.9 97 ASN A O 1
ATOM 810 N N . LEU A 1 98 ? 0.757 -4.274 8.45 1 94.3 98 LEU A N 1
ATOM 811 C CA . LEU A 1 98 ? 1.967 -3.888 9.169 1 94.3 98 LEU A CA 1
ATOM 812 C C . LEU A 1 98 ? 2.78 -2.882 8.362 1 94.3 98 LEU A C 1
ATOM 814 O O . LEU A 1 98 ? 3.566 -2.117 8.927 1 94.3 98 LEU A O 1
ATOM 818 N N . THR A 1 99 ? 2.509 -2.85 7.088 1 94.86 99 THR A N 1
ATOM 819 C CA . THR A 1 99 ? 3.267 -1.963 6.212 1 94.86 99 THR A CA 1
ATOM 820 C C . THR A 1 99 ? 2.933 -0.503 6.501 1 94.86 99 THR A C 1
ATOM 822 O O . THR A 1 99 ? 3.69 0.398 6.13 1 94.86 99 THR A O 1
ATOM 825 N N . HIS A 1 100 ? 1.882 -0.24 7.198 1 94.06 100 HIS A N 1
ATOM 826 C CA . HIS A 1 100 ? 1.504 1.116 7.578 1 94.06 100 HIS A CA 1
ATOM 827 C C . HIS A 1 100 ? 2.417 1.655 8.675 1 94.06 100 HIS A C 1
ATOM 829 O O . HIS A 1 100 ? 2.399 2.852 8.97 1 94.06 100 HIS A O 1
ATOM 835 N N . TYR A 1 101 ? 3.293 0.814 9.205 1 96.26 101 TYR A N 1
ATOM 836 C CA . TYR A 1 101 ? 4.133 1.207 10.331 1 96.26 101 TYR A CA 1
ATOM 837 C C . TYR A 1 101 ? 5.61 1.083 9.98 1 96.26 101 TYR A C 1
ATOM 839 O O . TYR A 1 101 ? 6.448 0.861 10.858 1 96.26 101 TYR A O 1
ATOM 847 N N . ILE A 1 102 ? 5.846 1.255 8.755 1 95.65 102 ILE A N 1
ATOM 848 C CA . ILE A 1 102 ? 7.217 1.082 8.287 1 95.65 102 ILE A CA 1
ATOM 849 C C . ILE A 1 102 ? 8.099 2.193 8.853 1 95.65 102 ILE A C 1
ATOM 851 O O . ILE A 1 102 ? 9.324 2.151 8.718 1 95.65 102 ILE A O 1
ATOM 855 N N . HIS A 1 103 ? 7.546 3.146 9.544 1 94.46 103 HIS A N 1
ATOM 856 C CA . HIS A 1 103 ? 8.339 4.162 10.227 1 94.46 103 HIS A CA 1
ATOM 857 C C . HIS A 1 103 ? 8.987 3.599 11.487 1 94.46 103 HIS A C 1
ATOM 859 O O . HIS A 1 103 ? 9.882 4.223 12.062 1 94.46 103 HIS A O 1
ATOM 865 N N . THR A 1 104 ? 8.528 2.453 11.952 1 94.9 104 THR A N 1
ATOM 866 C CA . THR A 1 104 ? 9.12 1.738 13.077 1 94.9 104 THR A CA 1
ATOM 867 C C . THR A 1 104 ? 10.242 0.819 12.604 1 94.9 104 THR A C 1
ATOM 869 O O . THR A 1 104 ? 10.003 -0.118 11.839 1 94.9 104 THR A O 1
ATOM 872 N N . LYS A 1 105 ? 11.404 1.015 13.152 1 94.15 105 LYS A N 1
ATOM 873 C CA . LYS A 1 105 ? 12.582 0.282 12.697 1 94.15 105 LYS A CA 1
ATOM 874 C C . LYS A 1 105 ? 12.371 -1.225 12.814 1 94.15 105 LYS A C 1
ATOM 876 O O . LYS A 1 105 ? 12.672 -1.973 11.882 1 94.15 105 LYS A O 1
ATOM 881 N N . LYS A 1 106 ? 11.893 -1.644 13.934 1 96.07 106 LYS A N 1
ATOM 882 C CA . LYS A 1 106 ? 11.678 -3.072 14.154 1 96.07 106 LYS A CA 1
ATOM 883 C C . LYS A 1 106 ? 10.706 -3.646 13.128 1 96.07 106 LYS A C 1
ATOM 885 O O . LYS A 1 106 ? 10.907 -4.753 12.626 1 96.07 106 LYS A O 1
ATOM 890 N N . VAL A 1 107 ? 9.657 -2.945 12.781 1 97.06 107 VAL A N 1
ATOM 891 C CA . VAL A 1 107 ? 8.613 -3.416 11.877 1 97.06 107 VAL A CA 1
ATOM 892 C C . VAL A 1 107 ? 9.173 -3.547 10.463 1 97.06 107 VAL A C 1
ATOM 894 O O . VAL A 1 107 ? 9.011 -4.587 9.819 1 97.06 107 VAL A O 1
ATOM 897 N N . ILE A 1 108 ? 9.852 -2.517 9.987 1 97.7 108 ILE A N 1
ATOM 898 C CA . ILE A 1 108 ? 10.36 -2.527 8.62 1 97.7 108 ILE A CA 1
ATOM 899 C C . ILE A 1 108 ? 11.403 -3.632 8.466 1 97.7 108 ILE A C 1
ATOM 901 O O . ILE A 1 108 ? 11.429 -4.332 7.45 1 97.7 108 ILE A O 1
ATOM 905 N N . GLU A 1 109 ? 12.232 -3.891 9.483 1 97.09 109 GLU A N 1
ATOM 906 C CA . GLU A 1 109 ? 13.246 -4.94 9.44 1 97.09 109 GLU A CA 1
ATOM 907 C C . GLU A 1 109 ? 12.606 -6.325 9.422 1 97.09 109 GLU A C 1
ATOM 909 O O . GLU A 1 109 ? 13.001 -7.186 8.632 1 97.09 109 GLU A O 1
ATOM 914 N N . GLN A 1 110 ? 11.674 -6.454 10.254 1 96.99 110 GLN A N 1
ATOM 915 C CA . GLN A 1 110 ? 11.01 -7.75 10.342 1 96.99 110 GLN A CA 1
ATOM 916 C C . GLN A 1 110 ? 10.274 -8.08 9.046 1 96.99 110 GLN A C 1
ATOM 918 O O . GLN A 1 110 ? 10.261 -9.233 8.609 1 96.99 110 GLN A O 1
ATOM 923 N N . LEU A 1 111 ? 9.665 -7.115 8.443 1 97.86 111 LEU A N 1
ATOM 924 C CA . LEU A 1 111 ? 8.949 -7.337 7.191 1 97.86 111 LEU A CA 1
ATOM 925 C C . LEU A 1 111 ? 9.91 -7.756 6.083 1 97.86 111 LEU A C 1
ATOM 927 O O . LEU A 1 111 ? 9.613 -8.672 5.313 1 97.86 111 LEU A O 1
ATOM 931 N N . VAL A 1 112 ? 11.065 -7.126 6.036 1 98.17 112 VAL A N 1
ATOM 932 C CA . VAL A 1 112 ? 12.06 -7.479 5.029 1 98.17 112 VAL A CA 1
ATOM 933 C C . VAL A 1 112 ? 12.5 -8.929 5.223 1 98.17 112 VAL A C 1
ATOM 935 O O . VAL A 1 112 ? 12.558 -9.7 4.262 1 98.17 112 VAL A O 1
ATOM 938 N N . VAL A 1 113 ? 12.743 -9.291 6.457 1 97.53 113 VAL A N 1
ATOM 939 C CA . VAL A 1 113 ? 13.209 -10.634 6.786 1 97.53 113 VAL A CA 1
ATOM 940 C C . VAL A 1 113 ? 12.139 -11.658 6.416 1 97.53 113 VAL A C 1
ATOM 942 O O . VAL A 1 113 ? 12.44 -12.689 5.811 1 97.53 113 VAL A O 1
ATOM 945 N N . ASP A 1 114 ? 10.907 -11.366 6.756 1 97.63 114 ASP A N 1
ATOM 946 C CA . ASP A 1 114 ? 9.809 -12.283 6.465 1 97.63 114 ASP A CA 1
ATOM 947 C C . ASP A 1 114 ? 9.637 -12.473 4.96 1 97.63 114 ASP A C 1
ATOM 949 O O . ASP A 1 114 ? 9.411 -13.591 4.492 1 97.63 114 ASP A O 1
ATOM 953 N N . ILE A 1 115 ? 9.743 -11.375 4.214 1 98.16 115 ILE A N 1
ATOM 954 C CA . ILE A 1 115 ? 9.55 -11.429 2.77 1 98.16 115 ILE A CA 1
ATOM 955 C C . ILE A 1 115 ? 10.689 -12.217 2.126 1 98.16 115 ILE A C 1
ATOM 957 O O . ILE A 1 115 ? 10.449 -13.143 1.348 1 98.16 115 ILE A O 1
ATOM 961 N N . GLN A 1 116 ? 11.907 -11.863 2.481 1 98 116 GLN A N 1
ATOM 962 C CA . GLN A 1 116 ? 13.06 -12.527 1.882 1 98 116 GLN A CA 1
ATOM 963 C C . GLN A 1 116 ? 13.151 -13.982 2.333 1 98 116 GLN A C 1
ATOM 965 O O . GLN A 1 116 ? 13.592 -14.847 1.572 1 98 116 GLN A O 1
ATOM 970 N N . GLY A 1 117 ? 12.678 -14.258 3.537 1 94.93 117 GLY A N 1
ATOM 971 C CA . GLY A 1 117 ? 12.873 -15.575 4.122 1 94.93 117 GLY A CA 1
ATOM 972 C C . GLY A 1 117 ? 11.75 -16.543 3.801 1 94.93 117 GLY A C 1
ATOM 973 O O . GLY A 1 117 ? 11.975 -17.751 3.699 1 94.93 117 GLY A O 1
ATOM 974 N N . GLN A 1 118 ? 10.505 -16.015 3.67 1 96.45 118 GLN A N 1
ATOM 975 C CA . GLN A 1 118 ? 9.383 -16.942 3.566 1 96.45 118 GLN A CA 1
ATOM 976 C C . GLN A 1 118 ? 8.443 -16.543 2.432 1 96.45 118 GLN A C 1
ATOM 978 O O . GLN A 1 118 ? 8.062 -17.38 1.611 1 96.45 118 GLN A O 1
ATOM 983 N N . TYR A 1 119 ? 8.085 -15.378 2.324 1 98.11 119 TYR A N 1
ATOM 984 C CA . TYR A 1 119 ? 6.997 -14.959 1.448 1 98.11 119 TYR A CA 1
ATOM 985 C C . TYR A 1 119 ? 7.438 -14.966 -0.011 1 98.11 119 TYR A C 1
ATOM 987 O O . TYR A 1 119 ? 6.666 -15.341 -0.898 1 98.11 119 TYR A O 1
ATOM 995 N N . TYR A 1 120 ? 8.67 -14.556 -0.226 1 98.51 120 TYR A N 1
ATOM 996 C CA . TYR A 1 120 ? 9.181 -14.519 -1.592 1 98.51 120 TYR A CA 1
ATOM 997 C C . TYR A 1 120 ? 9.146 -15.905 -2.224 1 98.51 120 TYR A C 1
ATOM 999 O O . TYR A 1 120 ? 8.764 -16.054 -3.387 1 98.51 120 TYR A O 1
ATOM 1007 N N . GLU A 1 121 ? 9.55 -16.9 -1.478 1 98.41 121 GLU A N 1
ATOM 1008 C CA . GLU A 1 121 ? 9.591 -18.262 -2 1 98.41 121 GLU A CA 1
ATOM 1009 C C . GLU A 1 121 ? 8.196 -18.75 -2.38 1 98.41 121 GLU A C 1
ATOM 1011 O O . GLU A 1 121 ? 8.038 -19.513 -3.336 1 98.41 121 GLU A O 1
ATOM 1016 N N . GLN A 1 122 ? 7.16 -18.332 -1.627 1 98.74 122 GLN A N 1
ATOM 1017 C CA . GLN A 1 122 ? 5.786 -18.686 -1.965 1 98.74 122 GLN A CA 1
ATOM 1018 C C . GLN A 1 122 ? 5.379 -18.091 -3.31 1 98.74 122 GLN A C 1
ATOM 1020 O O . GLN A 1 122 ? 4.778 -18.775 -4.141 1 98.74 122 GLN A O 1
ATOM 1025 N N . LEU A 1 123 ? 5.747 -16.89 -3.58 1 98.79 123 LEU A N 1
ATOM 1026 C CA . LEU A 1 123 ? 5.409 -16.218 -4.831 1 98.79 123 LEU A CA 1
ATOM 1027 C C . LEU A 1 123 ? 6.202 -16.805 -5.994 1 98.79 123 LEU A C 1
ATOM 1029 O O . LEU A 1 123 ? 5.69 -16.905 -7.111 1 98.79 123 LEU A O 1
ATOM 1033 N N . LYS A 1 124 ? 7.425 -17.103 -5.68 1 98.83 124 LYS A N 1
ATOM 1034 C CA . LYS A 1 124 ? 8.252 -17.728 -6.709 1 98.83 124 LYS A CA 1
ATOM 1035 C C . LYS A 1 124 ? 7.666 -19.066 -7.148 1 98.83 124 LYS A C 1
ATOM 1037 O O . LYS A 1 124 ? 7.572 -19.346 -8.345 1 98.83 124 LYS A O 1
ATOM 1042 N N . HIS A 1 125 ? 7.295 -19.892 -6.187 1 98.79 125 HIS A N 1
ATOM 1043 C CA . HIS A 1 125 ? 6.659 -21.167 -6.5 1 98.79 125 HIS A CA 1
ATOM 1044 C C . HIS A 1 125 ? 5.389 -20.962 -7.32 1 98.79 125 HIS A C 1
ATOM 1046 O O . HIS A 1 125 ? 5.169 -21.656 -8.315 1 98.79 125 HIS A O 1
ATOM 1052 N N . PHE A 1 126 ? 4.584 -19.988 -6.901 1 98.83 126 PHE A N 1
ATOM 1053 C CA . PHE A 1 126 ? 3.359 -19.63 -7.607 1 98.83 126 PHE A CA 1
ATOM 1054 C C . PHE A 1 126 ? 3.66 -19.241 -9.049 1 98.83 126 PHE A C 1
ATOM 1056 O O . PHE A 1 126 ? 3.013 -19.729 -9.977 1 98.83 126 PHE A O 1
ATOM 1063 N N . TYR A 1 127 ? 4.644 -18.402 -9.228 1 98.76 127 TYR A N 1
ATOM 1064 C CA . TYR A 1 127 ? 5.057 -17.911 -10.538 1 98.76 127 TYR A CA 1
ATOM 1065 C C . TYR A 1 127 ? 5.463 -19.063 -11.449 1 98.76 127 TYR A C 1
ATOM 1067 O O . TYR A 1 127 ? 4.937 -19.202 -12.556 1 98.76 127 TYR A O 1
ATOM 1075 N N . VAL A 1 128 ? 6.3 -19.911 -10.991 1 98.52 128 VAL A N 1
ATOM 1076 C CA . VAL A 1 128 ? 6.871 -20.978 -11.806 1 98.52 128 VAL A CA 1
ATOM 1077 C C . VAL A 1 128 ? 5.783 -21.982 -12.18 1 98.52 128 VAL A C 1
ATOM 1079 O O . VAL A 1 128 ? 5.658 -22.366 -13.346 1 98.52 128 VAL A O 1
ATOM 1082 N N . THR A 1 129 ? 4.974 -22.356 -11.217 1 98.29 129 THR A N 1
ATOM 1083 C CA . THR A 1 129 ? 3.963 -23.387 -11.422 1 98.29 129 THR A CA 1
ATOM 1084 C C . THR A 1 129 ? 2.87 -22.893 -12.366 1 98.29 129 THR A C 1
ATOM 1086 O O . THR A 1 129 ? 2.468 -23.607 -13.287 1 98.29 129 THR A O 1
ATOM 1089 N N . LEU A 1 130 ? 2.418 -21.684 -12.16 1 97.54 130 LEU A N 1
ATOM 1090 C CA . LEU A 1 130 ? 1.318 -21.186 -12.979 1 97.54 130 LEU A CA 1
ATOM 1091 C C . LEU 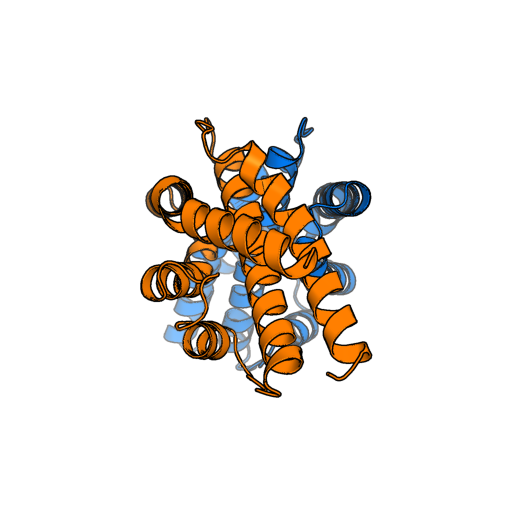A 1 130 ? 1.802 -20.829 -14.38 1 97.54 130 LEU A C 1
ATOM 1093 O O . LEU A 1 130 ? 1.032 -20.889 -15.342 1 97.54 130 LEU A O 1
ATOM 1097 N N . LYS A 1 131 ? 3.034 -20.37 -14.439 1 97.67 131 LYS A N 1
ATOM 1098 C CA . LYS A 1 131 ? 3.599 -20.117 -15.761 1 97.67 131 LYS A CA 1
ATOM 1099 C C . LYS A 1 131 ? 3.581 -21.381 -16.617 1 97.67 131 LYS A C 1
ATOM 1101 O O . LYS A 1 131 ? 3.264 -21.326 -17.807 1 97.67 131 LYS A O 1
ATOM 1106 N N . GLU A 1 132 ? 3.899 -22.494 -16.023 1 95.93 132 GLU A N 1
ATOM 1107 C CA . GLU A 1 132 ? 3.856 -23.782 -16.708 1 95.93 132 GLU A CA 1
ATOM 1108 C C . GLU A 1 132 ? 2.431 -24.145 -17.114 1 95.93 132 GLU A C 1
ATOM 1110 O O . GLU A 1 132 ? 2.202 -24.643 -18.218 1 95.93 132 GLU A O 1
ATOM 1115 N N . GLU A 1 133 ? 1.491 -23.897 -16.234 1 92.5 133 GLU A N 1
ATOM 1116 C CA . GLU A 1 133 ? 0.089 -24.18 -16.526 1 92.5 133 GLU A CA 1
ATOM 1117 C C . GLU A 1 133 ? -0.428 -23.296 -17.658 1 92.5 133 GLU A C 1
ATOM 1119 O O . GLU A 1 133 ? -1.227 -23.74 -18.484 1 92.5 133 GLU A O 1
ATOM 1124 N N . LYS A 1 134 ? -0.057 -22.045 -17.607 1 91.93 134 LYS A N 1
ATOM 1125 C CA . LYS A 1 134 ? -0.485 -21.096 -18.631 1 91.93 134 LYS A CA 1
ATOM 1126 C C . LYS A 1 134 ? 0.008 -21.518 -20.012 1 91.93 134 LYS A C 1
ATOM 1128 O O . LYS A 1 134 ? -0.692 -21.333 -21.01 1 91.93 134 LYS A O 1
ATOM 1133 N N . ALA A 1 135 ? 1.171 -22.095 -20.095 1 88.83 135 ALA A N 1
ATOM 1134 C CA . ALA A 1 135 ? 1.79 -22.508 -21.352 1 88.83 135 ALA A CA 1
ATOM 1135 C C . ALA A 1 135 ? 1.175 -23.807 -21.864 1 88.83 135 ALA A C 1
ATOM 1137 O O . ALA A 1 135 ? 1.315 -24.145 -23.042 1 88.83 135 ALA A O 1
ATOM 1138 N N . SER A 1 136 ? 0.615 -24.559 -20.966 1 79.34 136 SER A N 1
ATOM 1139 C CA . SER A 1 136 ? 0.038 -25.845 -21.343 1 79.34 136 SER A CA 1
ATOM 1140 C C . SER A 1 136 ? -1.351 -25.67 -21.95 1 79.34 136 SER A C 1
ATOM 1142 O O . SER A 1 136 ? -1.713 -26.373 -22.896 1 79.34 136 SER A O 1
ATOM 1144 N N . MET B 1 1 ? -15.52 19.668 25.148 1 59.21 1 MET B N 1
ATOM 1145 C CA . MET B 1 1 ? -14.773 18.804 24.239 1 59.21 1 MET B CA 1
ATOM 1146 C C . MET B 1 1 ? -14.474 17.458 24.89 1 59.21 1 MET B C 1
ATOM 1148 O O . MET B 1 1 ? -14.153 17.396 26.079 1 59.21 1 MET B O 1
ATOM 1152 N N . ASP B 1 2 ? -14.988 16.317 24.318 1 72.83 2 ASP B N 1
ATOM 1153 C CA . ASP B 1 2 ? -14.739 14.981 24.853 1 72.83 2 ASP B CA 1
ATOM 1154 C C . ASP B 1 2 ? -13.244 14.674 24.89 1 72.83 2 ASP B C 1
ATOM 1156 O O . ASP B 1 2 ? -12.578 14.681 23.853 1 72.83 2 ASP B O 1
ATOM 1160 N N . SER B 1 3 ? -12.696 14.717 26.099 1 82.53 3 SER B N 1
ATOM 1161 C CA . SER B 1 3 ? -11.277 14.553 26.394 1 82.53 3 SER B CA 1
ATOM 1162 C C . SER B 1 3 ? -10.71 13.312 25.713 1 82.53 3 SER B C 1
ATOM 1164 O O . SER B 1 3 ? -9.572 13.322 25.24 1 82.53 3 SER B O 1
ATOM 1166 N N . SER B 1 4 ? -11.507 12.33 25.605 1 91.98 4 SER B N 1
ATOM 1167 C CA . SER B 1 4 ? -11.039 11.101 24.972 1 91.98 4 SER B CA 1
ATOM 1168 C C . SER B 1 4 ? -10.877 11.282 23.467 1 91.98 4 SER B C 1
ATOM 1170 O O . SER B 1 4 ? -9.916 10.786 22.877 1 91.98 4 SER B O 1
ATOM 1172 N N . LYS B 1 5 ? -11.755 12.009 22.945 1 91.9 5 LYS B N 1
ATOM 1173 C CA . LYS B 1 5 ? -11.697 12.269 21.509 1 91.9 5 LYS B CA 1
ATOM 1174 C C . LYS B 1 5 ? -10.521 13.177 21.162 1 91.9 5 LYS B C 1
ATOM 1176 O O . LYS B 1 5 ? -9.868 12.99 20.132 1 91.9 5 LYS B O 1
ATOM 1181 N N . GLU B 1 6 ? -10.223 14.152 22.015 1 94.46 6 GLU B N 1
ATOM 1182 C CA . GLU B 1 6 ? -9.083 15.046 21.83 1 94.46 6 GLU B CA 1
ATOM 1183 C C . GLU B 1 6 ? -7.765 14.278 21.883 1 94.46 6 GLU B C 1
ATOM 1185 O O . GLU B 1 6 ? -6.865 14.523 21.077 1 94.46 6 GLU B O 1
ATOM 1190 N N . LEU B 1 7 ? -7.685 13.42 22.784 1 95.67 7 LEU B N 1
ATOM 1191 C CA . LEU B 1 7 ? -6.481 12.61 22.926 1 95.67 7 LEU B CA 1
ATOM 1192 C C . LEU B 1 7 ? -6.293 11.697 21.719 1 95.67 7 LEU B C 1
ATOM 1194 O O . LEU B 1 7 ? -5.167 11.486 21.264 1 95.67 7 LEU B O 1
ATOM 1198 N N . ARG B 1 8 ? -7.383 11.213 21.19 1 95.88 8 ARG B N 1
ATOM 1199 C CA . ARG B 1 8 ? -7.327 10.249 20.095 1 95.88 8 ARG B CA 1
ATOM 1200 C C . ARG B 1 8 ? -6.749 10.883 18.835 1 95.88 8 ARG B C 1
ATOM 1202 O O . ARG B 1 8 ? -5.871 10.306 18.191 1 95.88 8 ARG B O 1
ATOM 1209 N N . TRP B 1 9 ? -7.224 12.066 18.501 1 96.93 9 TRP B N 1
ATOM 1210 C CA . TRP B 1 9 ? -6.723 12.628 17.251 1 96.93 9 TRP B CA 1
ATOM 1211 C C . TRP B 1 9 ? -5.274 13.079 17.399 1 96.93 9 TRP B C 1
ATOM 1213 O O . TRP B 1 9 ? -4.503 13.039 16.437 1 96.93 9 TRP B O 1
ATOM 1223 N N . LYS B 1 10 ? -4.859 13.45 18.593 1 97.42 10 LYS B N 1
ATOM 1224 C CA . LYS B 1 10 ? -3.474 13.84 18.842 1 97.42 10 LYS B CA 1
ATOM 1225 C C . LYS B 1 10 ? -2.537 12.64 18.73 1 97.42 10 LYS B C 1
ATOM 1227 O O . LYS B 1 10 ? -1.421 12.764 18.222 1 97.42 10 LYS B O 1
ATOM 1232 N N . GLN B 1 11 ? -3.037 11.518 19.188 1 97.18 11 GLN B N 1
ATOM 1233 C CA . GLN B 1 11 ? -2.266 10.287 19.048 1 97.18 11 GLN B CA 1
ATOM 1234 C C . GLN B 1 11 ? -2.13 9.887 17.581 1 97.18 11 GLN B C 1
ATOM 1236 O O . GLN B 1 11 ? -1.06 9.453 17.148 1 97.18 11 GLN B O 1
ATOM 1241 N N . ARG B 1 12 ? -3.256 10.056 16.868 1 97.44 12 ARG B N 1
ATOM 1242 C CA . ARG B 1 12 ? -3.211 9.784 15.435 1 97.44 12 ARG B CA 1
ATOM 1243 C C . ARG B 1 12 ? -2.236 10.721 14.73 1 97.44 12 ARG B C 1
ATOM 1245 O O . ARG B 1 12 ? -1.507 10.303 13.828 1 97.44 12 ARG B O 1
ATOM 1252 N N . PHE B 1 13 ? -2.225 11.946 15.144 1 98.48 13 PHE B N 1
ATOM 1253 C CA . PHE B 1 13 ? -1.297 12.912 14.568 1 98.48 13 PHE B CA 1
ATOM 1254 C C . PHE B 1 13 ? 0.146 12.508 14.844 1 98.48 13 PHE B C 1
ATOM 1256 O O . PHE B 1 13 ? 1.016 12.663 13.984 1 98.48 13 PHE B O 1
ATOM 1263 N N . ASP B 1 14 ? 0.386 12.0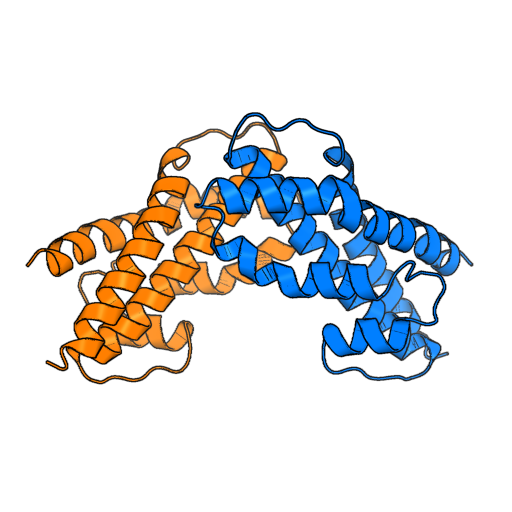05 16.04 1 98.11 14 ASP B N 1
ATOM 1264 C CA . ASP B 1 14 ? 1.736 11.551 16.359 1 98.11 14 ASP B CA 1
ATOM 1265 C C . ASP B 1 14 ? 2.188 10.455 15.397 1 98.11 14 ASP B C 1
ATOM 1267 O O . ASP B 1 14 ? 3.347 10.429 14.977 1 98.11 14 ASP B O 1
ATOM 1271 N N . THR B 1 15 ? 1.301 9.56 15.069 1 97.45 15 THR B N 1
ATOM 1272 C CA . THR B 1 15 ? 1.612 8.507 14.108 1 97.45 15 THR B CA 1
ATOM 1273 C C . THR B 1 15 ? 1.864 9.096 12.723 1 97.45 15 THR B C 1
ATOM 1275 O O . THR B 1 15 ? 2.804 8.693 12.034 1 97.45 15 THR B O 1
ATOM 1278 N N . PHE B 1 16 ? 1.064 10.048 12.325 1 98.57 16 PHE B N 1
ATOM 1279 C CA . PHE B 1 16 ? 1.262 10.75 11.063 1 98.57 16 PHE B CA 1
ATOM 1280 C C . PHE B 1 16 ? 2.626 11.43 11.031 1 98.57 16 PHE B C 1
ATOM 1282 O O . PHE B 1 16 ? 3.339 11.354 10.028 1 98.57 16 PHE B O 1
ATOM 1289 N N . GLU B 1 17 ? 2.962 12.091 12.113 1 98.69 17 GLU B N 1
ATOM 1290 C CA . GLU B 1 17 ? 4.232 12.81 12.165 1 98.69 17 GLU B CA 1
ATOM 1291 C C . GLU B 1 17 ? 5.407 11.875 11.889 1 98.69 17 GLU B C 1
ATOM 1293 O O . GLU B 1 17 ? 6.315 12.218 11.13 1 98.69 17 GLU B O 1
ATOM 1298 N N . GLN B 1 18 ? 5.327 10.732 12.475 1 98.1 18 GLN B N 1
ATOM 1299 C CA . GLN B 1 18 ? 6.408 9.778 12.25 1 98.1 18 GLN B CA 1
ATOM 1300 C C . GLN B 1 18 ? 6.494 9.38 10.78 1 98.1 18 GLN B C 1
ATOM 1302 O O . GLN B 1 18 ? 7.582 9.355 10.2 1 98.1 18 GLN B O 1
ATOM 1307 N N . SER B 1 19 ? 5.388 9.099 10.166 1 98.38 19 SER B N 1
ATOM 1308 C CA . SER B 1 19 ? 5.367 8.686 8.767 1 98.38 19 SER B CA 1
ATOM 1309 C C . SER B 1 19 ? 5.725 9.845 7.843 1 98.38 19 SER B C 1
ATOM 1311 O O . SER B 1 19 ? 6.415 9.655 6.839 1 98.38 19 SER B O 1
ATOM 1313 N N . PHE B 1 20 ? 5.301 11.036 8.192 1 98.71 20 PHE B N 1
ATOM 1314 C CA . PHE B 1 20 ? 5.601 12.21 7.381 1 98.71 20 PHE B CA 1
ATOM 1315 C C . PHE B 1 20 ? 7.092 12.524 7.414 1 98.71 20 PHE B C 1
ATOM 1317 O O . PHE B 1 20 ? 7.687 12.845 6.383 1 98.71 20 PHE B O 1
ATOM 1324 N N . LEU B 1 21 ? 7.66 12.464 8.587 1 98.38 21 LEU B N 1
ATOM 1325 C CA . LEU B 1 21 ? 9.076 12.794 8.71 1 98.38 21 LEU B CA 1
ATOM 1326 C C . LEU B 1 21 ? 9.937 11.791 7.951 1 98.38 21 LEU B C 1
ATOM 1328 O O . LEU B 1 21 ? 10.983 12.15 7.406 1 98.38 21 LEU B O 1
ATOM 1332 N N . MET B 1 22 ? 9.482 10.547 7.963 1 97.67 22 MET B N 1
ATOM 1333 C CA . MET B 1 22 ? 10.176 9.553 7.15 1 97.67 22 MET B CA 1
ATOM 1334 C C . MET B 1 22 ? 10.121 9.925 5.672 1 97.67 22 MET B C 1
ATOM 1336 O O . MET B 1 22 ? 11.118 9.801 4.959 1 97.67 22 MET B O 1
ATOM 1340 N N . LEU B 1 23 ? 9.025 10.38 5.175 1 98.33 23 LEU B N 1
ATOM 1341 C CA . LEU B 1 23 ? 8.844 10.824 3.797 1 98.33 23 LEU B CA 1
ATOM 1342 C C . LEU B 1 23 ? 9.667 12.077 3.517 1 98.33 23 LEU B C 1
ATOM 1344 O O . LEU B 1 23 ? 10.299 12.187 2.464 1 98.33 23 LEU B O 1
ATOM 1348 N N . ALA B 1 24 ? 9.643 12.99 4.417 1 98.45 24 ALA B N 1
ATOM 1349 C CA . ALA B 1 24 ? 10.238 14.315 4.259 1 98.45 24 ALA B CA 1
ATOM 1350 C C . ALA B 1 24 ? 11.737 14.215 3.992 1 98.45 24 ALA B C 1
ATOM 1352 O O . ALA B 1 24 ? 12.3 15.035 3.262 1 98.45 24 ALA B O 1
ATOM 1353 N N . GLN B 1 25 ? 12.32 13.182 4.501 1 97.23 25 GLN B N 1
ATOM 1354 C CA . GLN B 1 25 ? 13.756 12.978 4.348 1 97.23 25 GLN B CA 1
ATOM 1355 C C . GLN B 1 25 ? 14.136 12.819 2.878 1 97.23 25 GLN B C 1
ATOM 1357 O O . GLN B 1 25 ? 15.266 13.119 2.487 1 97.23 25 GLN B O 1
ATOM 1362 N N . TYR B 1 26 ? 13.175 12.477 2.07 1 97.44 26 TYR B N 1
ATOM 1363 C CA . TYR B 1 26 ? 13.512 12.119 0.697 1 97.44 26 TYR B CA 1
ATOM 1364 C C . TYR B 1 26 ? 12.75 12.989 -0.296 1 97.44 26 TYR B C 1
ATOM 1366 O O . TYR B 1 26 ? 12.715 12.693 -1.492 1 97.44 26 TYR B O 1
ATOM 1374 N N . SER B 1 27 ? 12.164 14.008 0.157 1 97.51 27 SER B N 1
ATOM 1375 C CA . SER B 1 27 ? 11.243 14.803 -0.649 1 97.51 27 SER B CA 1
ATOM 1376 C C . SER B 1 27 ? 11.97 15.492 -1.8 1 97.51 27 SER B C 1
ATOM 1378 O O . SER B 1 27 ? 11.363 15.802 -2.827 1 97.51 27 SER B O 1
ATOM 1380 N N . GLU B 1 28 ? 13.267 15.692 -1.707 1 96.35 28 GLU B N 1
ATOM 1381 C CA . GLU B 1 28 ? 14.01 16.405 -2.741 1 96.35 28 GLU B CA 1
ATOM 1382 C C . GLU B 1 28 ? 15.075 15.512 -3.371 1 96.35 28 GLU B C 1
ATOM 1384 O O . GLU B 1 28 ? 15.941 15.993 -4.105 1 96.35 28 GLU B O 1
ATOM 1389 N N . GLU B 1 29 ? 15.02 14.3 -3.063 1 95.79 29 GLU B N 1
ATOM 1390 C CA . GLU B 1 29 ? 16.029 13.363 -3.548 1 95.79 29 GLU B CA 1
ATOM 1391 C C . GLU B 1 29 ? 15.825 13.049 -5.027 1 95.79 29 GLU B C 1
ATOM 1393 O O . GLU B 1 29 ? 14.692 13.039 -5.514 1 95.79 29 GLU B O 1
ATOM 1398 N N . ILE B 1 30 ? 16.936 12.831 -5.678 1 96.28 30 ILE B N 1
ATOM 1399 C CA . ILE B 1 30 ? 16.906 12.277 -7.027 1 96.28 30 ILE B CA 1
ATOM 1400 C C . ILE B 1 30 ? 17.145 10.77 -6.971 1 96.28 30 ILE B C 1
ATOM 1402 O O . ILE B 1 30 ? 18.222 10.32 -6.573 1 96.28 30 ILE B O 1
ATOM 1406 N N . PHE B 1 31 ? 16.143 10.089 -7.323 1 96.4 31 PHE B N 1
ATOM 1407 C CA . PHE B 1 31 ? 16.219 8.639 -7.188 1 96.4 31 PHE B CA 1
ATOM 1408 C C . PHE B 1 31 ? 16.882 8.017 -8.411 1 96.4 31 PHE B C 1
ATOM 1410 O O . PHE B 1 31 ? 16.528 8.339 -9.547 1 96.4 31 PHE B O 1
ATOM 1417 N N . GLU B 1 32 ? 17.7 7.095 -8.166 1 89.42 32 GLU B N 1
ATOM 1418 C CA . GLU B 1 32 ? 18.512 6.496 -9.221 1 89.42 32 GLU B CA 1
ATOM 1419 C C . GLU B 1 32 ? 17.844 5.248 -9.79 1 89.42 32 GLU B C 1
ATOM 1421 O O . GLU B 1 32 ? 18.043 4.909 -10.959 1 89.42 32 GLU B O 1
ATOM 1426 N N . ASP B 1 33 ? 17.152 4.541 -8.931 1 94.52 33 ASP B N 1
ATOM 1427 C CA . ASP B 1 33 ? 16.592 3.273 -9.389 1 94.52 33 ASP B CA 1
ATOM 1428 C C . ASP B 1 33 ? 15.145 3.113 -8.927 1 94.52 33 ASP B C 1
ATOM 1430 O O . ASP B 1 33 ? 14.657 3.901 -8.114 1 94.52 33 ASP B O 1
ATOM 1434 N N . ASP B 1 34 ? 14.491 2.092 -9.474 1 96.68 34 ASP B N 1
ATOM 1435 C CA . ASP B 1 34 ? 13.065 1.864 -9.259 1 96.68 34 ASP B CA 1
ATOM 1436 C C . ASP B 1 34 ? 12.788 1.435 -7.82 1 96.68 34 ASP B C 1
ATOM 1438 O O . ASP B 1 34 ? 11.715 1.712 -7.28 1 96.68 34 ASP B O 1
ATOM 1442 N N . LEU B 1 35 ? 13.785 0.854 -7.203 1 97.7 35 LEU B N 1
ATOM 1443 C CA . LEU B 1 35 ? 13.645 0.451 -5.808 1 97.7 35 LEU B CA 1
ATOM 1444 C C . LEU B 1 35 ? 13.458 1.667 -4.907 1 97.7 35 LEU B C 1
ATOM 1446 O O . LEU B 1 35 ? 12.552 1.691 -4.071 1 97.7 35 LEU B O 1
ATOM 1450 N N . GLU B 1 36 ? 14.286 2.653 -5.123 1 97.98 36 GLU B N 1
ATOM 1451 C CA . GLU B 1 36 ? 14.194 3.882 -4.34 1 97.98 36 GLU B CA 1
ATOM 1452 C C . GLU B 1 36 ? 12.892 4.624 -4.629 1 97.98 36 GLU B C 1
ATOM 1454 O O . GLU B 1 36 ? 12.255 5.15 -3.715 1 97.98 36 GLU B O 1
ATOM 1459 N N . LYS B 1 37 ? 12.528 4.634 -5.879 1 98.37 37 LYS B N 1
ATOM 1460 C CA . LYS B 1 37 ? 11.271 5.276 -6.252 1 98.37 37 LYS B CA 1
ATOM 1461 C C . LYS B 1 37 ? 10.083 4.593 -5.58 1 98.37 37 LYS B C 1
ATOM 1463 O O . LYS B 1 37 ? 9.197 5.263 -5.045 1 98.37 37 LYS B O 1
ATOM 1468 N N . ALA B 1 38 ? 10.085 3.278 -5.572 1 98.21 38 ALA B N 1
ATOM 1469 C CA . ALA B 1 38 ? 9.015 2.513 -4.937 1 98.21 38 ALA B CA 1
ATOM 1470 C C . ALA B 1 38 ? 8.955 2.792 -3.438 1 98.21 38 ALA B C 1
ATOM 1472 O O . ALA B 1 38 ? 7.87 2.894 -2.862 1 98.21 38 ALA B O 1
ATOM 1473 N N . GLY B 1 39 ? 10.136 2.888 -2.881 1 98.15 39 GLY B N 1
ATOM 1474 C CA . GLY B 1 39 ? 10.186 3.206 -1.463 1 98.15 39 GLY B CA 1
ATOM 1475 C C . GLY B 1 39 ? 9.581 4.558 -1.132 1 98.15 39 GLY B C 1
ATOM 1476 O O . GLY B 1 39 ? 8.801 4.68 -0.185 1 98.15 39 GLY B O 1
ATOM 1477 N N . PHE B 1 40 ? 9.912 5.536 -1.918 1 98.51 40 PHE B N 1
ATOM 1478 C CA . PHE B 1 40 ? 9.401 6.889 -1.73 1 98.51 40 PHE B CA 1
ATOM 1479 C C . PHE B 1 40 ? 7.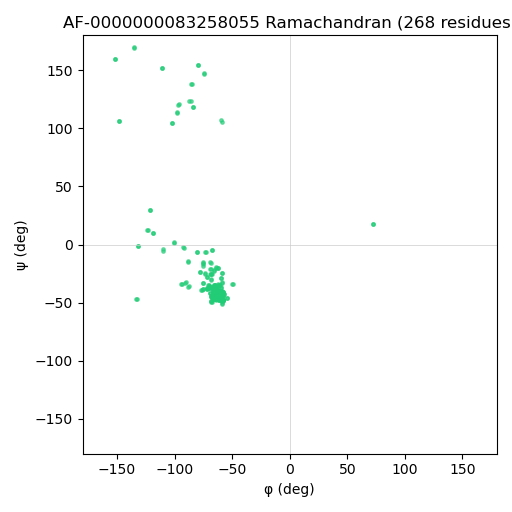886 6.923 -1.893 1 98.51 40 PHE B C 1
ATOM 1481 O O . PHE B 1 40 ? 7.184 7.545 -1.094 1 98.51 40 PHE B O 1
ATOM 1488 N N . ILE B 1 41 ? 7.429 6.219 -2.869 1 98.46 41 ILE B N 1
ATOM 1489 C CA . ILE B 1 41 ? 5.997 6.145 -3.137 1 98.46 41 ILE B CA 1
ATOM 1490 C C . ILE B 1 41 ? 5.285 5.483 -1.959 1 98.46 41 ILE B C 1
ATOM 1492 O O . ILE B 1 41 ? 4.242 5.961 -1.508 1 98.46 41 ILE B O 1
ATOM 1496 N N . HIS B 1 42 ? 5.851 4.459 -1.422 1 98 42 HIS B N 1
ATOM 1497 C CA . HIS B 1 42 ? 5.244 3.759 -0.295 1 98 42 HIS B CA 1
ATOM 1498 C C . HIS B 1 42 ? 5.21 4.642 0.948 1 98 42 HIS B C 1
ATOM 1500 O O . HIS B 1 42 ? 4.21 4.67 1.668 1 98 42 HIS B O 1
ATOM 1506 N N . MET B 1 43 ? 6.277 5.339 1.178 1 98.34 43 MET B N 1
ATOM 1507 C CA . MET B 1 43 ? 6.318 6.252 2.317 1 98.34 43 MET B CA 1
ATOM 1508 C C . MET B 1 43 ? 5.229 7.313 2.203 1 98.34 43 MET B C 1
ATOM 1510 O O . MET B 1 43 ? 4.602 7.675 3.2 1 98.34 43 MET B O 1
ATOM 1514 N N . PHE B 1 44 ? 4.993 7.734 1.031 1 98.47 44 PHE B N 1
ATOM 1515 C CA . PHE B 1 44 ? 3.93 8.706 0.805 1 98.47 44 PHE B CA 1
ATOM 1516 C C . PHE B 1 44 ? 2.565 8.094 1.098 1 98.47 44 PHE B C 1
ATOM 1518 O O . PHE B 1 44 ? 1.727 8.718 1.751 1 98.47 44 PHE B O 1
ATOM 1525 N N . GLU B 1 45 ? 2.348 6.903 0.588 1 97.82 45 GLU B N 1
ATOM 1526 C CA . GLU B 1 45 ? 1.078 6.227 0.837 1 97.82 45 GLU B CA 1
ATOM 1527 C C . GLU B 1 45 ? 0.789 6.129 2.332 1 97.82 45 GLU B C 1
ATOM 1529 O O . GLU B 1 45 ? -0.333 6.388 2.772 1 97.82 45 GLU B O 1
ATOM 1534 N N . VAL B 1 46 ? 1.776 5.735 3.053 1 97.85 46 VAL B N 1
ATOM 1535 C CA . VAL B 1 46 ? 1.638 5.555 4.495 1 97.85 46 VAL B CA 1
ATOM 1536 C C . VAL B 1 46 ? 1.349 6.9 5.158 1 97.85 46 VAL B C 1
ATOM 1538 O O . VAL B 1 46 ? 0.445 7.007 5.99 1 97.85 46 VAL B O 1
ATOM 1541 N N . ALA B 1 47 ? 2.099 7.947 4.786 1 98.52 47 ALA B N 1
ATOM 1542 C CA . ALA B 1 47 ? 1.888 9.278 5.349 1 98.52 47 ALA B CA 1
ATOM 1543 C C . ALA B 1 47 ? 0.489 9.795 5.024 1 98.52 47 ALA B C 1
ATOM 1545 O O . ALA B 1 47 ? -0.183 10.368 5.885 1 98.52 47 ALA B O 1
ATOM 1546 N N . LEU B 1 48 ? 0.042 9.586 3.808 1 98.53 48 LEU B N 1
ATOM 1547 C CA . LEU B 1 48 ? -1.29 10.025 3.407 1 98.53 48 LEU B CA 1
ATOM 1548 C C . LEU B 1 48 ? -2.364 9.329 4.236 1 98.53 48 LEU B C 1
ATOM 1550 O O . LEU B 1 48 ? -3.301 9.973 4.713 1 98.53 48 LEU B O 1
ATOM 1554 N N . GLU B 1 49 ? -2.225 8.013 4.399 1 97.68 49 GLU B N 1
ATOM 1555 C CA . GLU B 1 49 ? -3.189 7.244 5.18 1 97.68 49 GLU B CA 1
ATOM 1556 C C . GLU B 1 49 ? -3.264 7.75 6.618 1 97.68 49 GLU B C 1
ATOM 1558 O O . GLU B 1 49 ? -4.355 7.958 7.152 1 97.68 49 GLU B O 1
ATOM 1563 N N . HIS B 1 50 ? -2.133 7.927 7.205 1 98.15 50 HIS B N 1
ATOM 1564 C CA . HIS B 1 50 ? -2.105 8.402 8.584 1 98.15 50 HIS B CA 1
ATOM 1565 C C . HIS B 1 50 ? -2.642 9.825 8.687 1 98.15 50 HIS B C 1
ATOM 1567 O O . HIS B 1 50 ? -3.288 10.18 9.676 1 98.15 50 HIS B O 1
ATOM 1573 N N . GLY B 1 51 ? -2.383 10.682 7.653 1 98.51 51 GLY B N 1
ATOM 1574 C CA . GLY B 1 51 ? -2.964 12.014 7.612 1 98.51 51 GLY B CA 1
ATOM 1575 C C . GLY B 1 51 ? -4.479 12.002 7.532 1 98.51 51 GLY B C 1
ATOM 1576 O O . GLY B 1 51 ? -5.151 12.722 8.273 1 98.51 51 GLY B O 1
ATOM 1577 N N . LEU B 1 52 ? -5.015 11.132 6.715 1 98.44 52 LEU B N 1
ATOM 1578 C CA . LEU B 1 52 ? -6.46 11.035 6.536 1 98.44 52 LEU B CA 1
ATOM 1579 C C . LEU B 1 52 ? -7.13 10.504 7.798 1 98.44 52 LEU B C 1
ATOM 1581 O O . LEU B 1 52 ? -8.193 10.99 8.193 1 98.44 52 LEU B O 1
ATOM 1585 N N . ASN B 1 53 ? -6.494 9.577 8.456 1 97.66 53 ASN B N 1
ATOM 1586 C CA . ASN B 1 53 ? -7.022 9.067 9.717 1 97.66 53 ASN B CA 1
ATOM 1587 C C . ASN B 1 53 ? -7.004 10.136 10.806 1 97.66 53 ASN B C 1
ATOM 1589 O O . ASN B 1 53 ? -7.896 10.179 11.655 1 97.66 53 ASN B O 1
ATOM 1593 N N . THR B 1 54 ? -5.993 10.942 10.802 1 98.37 54 THR B N 1
ATOM 1594 C CA . THR B 1 54 ? -5.923 12.072 11.723 1 98.37 54 THR B CA 1
ATOM 1595 C C . THR B 1 54 ? -7.098 13.021 11.504 1 98.37 54 THR B C 1
ATOM 1597 O O . THR B 1 54 ? -7.741 13.452 12.463 1 98.37 54 THR B O 1
ATOM 1600 N N . ILE B 1 55 ? -7.392 13.293 10.241 1 98.39 55 ILE B N 1
ATOM 1601 C CA . ILE B 1 55 ? -8.483 14.199 9.898 1 98.39 55 ILE B CA 1
ATOM 1602 C C . ILE B 1 55 ? -9.803 13.642 10.426 1 98.39 55 ILE B C 1
ATOM 1604 O O . ILE B 1 55 ? -10.598 14.372 11.022 1 98.39 55 ILE B O 1
ATOM 1608 N N . ILE B 1 56 ? -10.017 12.355 10.227 1 97.97 56 ILE B N 1
ATOM 1609 C CA . ILE B 1 56 ? -11.25 11.706 10.659 1 97.97 56 ILE B CA 1
ATOM 1610 C C . ILE B 1 56 ? -11.427 11.885 12.165 1 97.97 56 ILE B C 1
ATOM 1612 O O . ILE B 1 56 ? -12.477 12.341 12.623 1 97.97 56 ILE B O 1
ATOM 1616 N N . ASP B 1 57 ? -10.403 11.625 12.934 1 97.25 57 ASP B N 1
ATOM 1617 C CA . ASP B 1 57 ? -10.484 11.74 14.387 1 97.25 57 ASP B CA 1
ATOM 1618 C C . ASP B 1 57 ? -10.577 13.202 14.818 1 97.25 57 ASP B C 1
ATOM 1620 O O . ASP B 1 57 ? -11.231 13.52 15.813 1 97.25 57 ASP B O 1
ATOM 1624 N N . TYR B 1 58 ? -9.909 14.069 14.103 1 97.57 58 TYR B N 1
ATOM 1625 C CA . TYR B 1 58 ? -9.967 15.498 14.386 1 97.57 58 TYR B CA 1
ATOM 1626 C C . TYR B 1 58 ? -11.387 16.028 14.229 1 97.57 58 TYR B C 1
ATOM 1628 O O . TYR B 1 58 ? -11.887 16.75 15.096 1 97.57 58 TYR B O 1
ATOM 1636 N N . LEU B 1 59 ? -12.037 15.693 13.135 1 97.4 59 LEU B N 1
ATOM 1637 C CA . LEU B 1 59 ? -13.399 16.14 12.864 1 97.4 59 LEU B CA 1
ATOM 1638 C C . LEU B 1 59 ? -14.355 15.658 13.95 1 97.4 59 LEU B C 1
ATOM 1640 O O . LEU B 1 59 ? -15.241 16.402 14.378 1 97.4 59 LEU B O 1
ATOM 1644 N N . ASP B 1 60 ? -14.166 14.433 14.322 1 96.63 60 ASP B N 1
ATOM 1645 C CA . ASP B 1 60 ? -14.983 13.887 15.401 1 96.63 60 ASP B CA 1
ATOM 1646 C C . ASP B 1 60 ? -14.762 14.658 16.701 1 96.63 60 ASP B C 1
ATOM 1648 O O . ASP B 1 60 ? -15.719 14.978 17.409 1 96.63 60 ASP B O 1
ATOM 1652 N N . ALA B 1 61 ? -13.549 14.969 17.015 1 95.66 61 ALA B N 1
ATOM 1653 C CA . ALA B 1 61 ? -13.178 15.632 18.262 1 95.66 61 ALA B CA 1
ATOM 1654 C C . ALA B 1 61 ? -13.672 17.076 18.283 1 95.66 61 ALA B C 1
ATOM 1656 O O . ALA B 1 61 ? -14.168 17.554 19.306 1 95.66 61 ALA B O 1
ATOM 1657 N N . LYS B 1 62 ? -13.559 17.758 17.242 1 93.48 62 LYS B N 1
ATOM 1658 C CA . LYS B 1 62 ? -13.792 19.199 17.236 1 93.48 62 LYS B CA 1
ATOM 1659 C C . LYS B 1 62 ? -15.263 19.517 16.983 1 93.48 62 LYS B C 1
ATOM 1661 O O . LYS B 1 62 ? -15.808 20.458 17.565 1 93.48 62 LYS B O 1
ATOM 1666 N N . ASN B 1 63 ? -15.957 18.729 16.125 1 90.66 63 ASN B N 1
ATOM 1667 C CA . ASN B 1 63 ? -17.304 19.133 15.734 1 90.66 63 ASN B CA 1
ATOM 1668 C C . ASN B 1 63 ? -18.294 17.979 15.859 1 90.66 63 ASN B C 1
ATOM 1670 O O . ASN B 1 63 ? -19.455 18.106 15.467 1 90.66 63 ASN B O 1
ATOM 1674 N N . GLY B 1 64 ? -17.795 16.849 16.254 1 93.21 64 GLY B N 1
ATOM 1675 C CA . GLY B 1 64 ? -18.687 15.708 16.382 1 93.21 64 GLY B CA 1
ATOM 1676 C C . GLY B 1 64 ? -19.13 15.144 15.045 1 93.21 64 GLY B C 1
ATOM 1677 O O . GLY B 1 64 ? -20.167 14.485 14.956 1 93.21 64 GLY B O 1
ATOM 1678 N N . VAL B 1 65 ? -18.373 15.516 14.006 1 93.58 65 VAL B N 1
ATOM 1679 C CA . VAL B 1 65 ? -18.7 15.048 12.663 1 93.58 65 VAL B CA 1
ATOM 1680 C C . VAL B 1 65 ? -18.102 13.662 12.438 1 93.58 65 VAL B C 1
ATOM 1682 O O . VAL B 1 65 ? -16.885 13.482 12.528 1 93.58 65 VAL B O 1
ATOM 1685 N N . GLU B 1 66 ? -18.949 12.732 12.207 1 93.6 66 GLU B N 1
ATOM 1686 C CA . GLU B 1 66 ? -18.507 11.378 11.89 1 93.6 66 GLU B CA 1
ATOM 1687 C C . GLU B 1 66 ? -18.482 11.144 10.382 1 93.6 66 GLU B C 1
ATOM 1689 O O . GLU B 1 66 ? -19.478 11.379 9.696 1 93.6 66 GLU B O 1
ATOM 1694 N N . VAL B 1 67 ? -17.353 10.833 9.904 1 94.48 67 VAL B N 1
ATOM 1695 C CA . VAL B 1 67 ? -17.226 10.519 8.484 1 94.48 67 VAL B CA 1
ATOM 1696 C C . VAL B 1 67 ? -16.917 9.034 8.308 1 94.48 67 VAL B C 1
ATOM 1698 O O . VAL B 1 67 ? -16.281 8.42 9.169 1 94.48 67 VAL B O 1
ATOM 1701 N N . SER B 1 68 ? -17.329 8.498 7.174 1 91.91 68 SER B N 1
ATOM 1702 C CA . SER B 1 68 ? -17.252 7.055 6.976 1 91.91 68 SER B CA 1
ATOM 1703 C C . SER B 1 68 ? -16.195 6.695 5.937 1 91.91 68 SER B C 1
ATOM 1705 O O . SER B 1 68 ? -15.978 5.516 5.647 1 91.91 68 SER B O 1
ATOM 1707 N N . SER B 1 69 ? -15.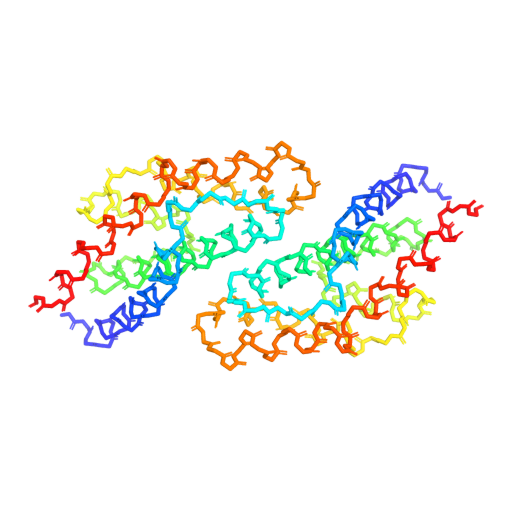544 7.772 5.285 1 96.91 69 SER B N 1
ATOM 1708 C CA . SER B 1 69 ? -14.559 7.486 4.247 1 96.91 69 SER B CA 1
ATOM 1709 C C . SER B 1 69 ? -13.509 8.589 4.162 1 96.91 69 SER B C 1
ATOM 1711 O O . SER B 1 69 ? -13.745 9.713 4.61 1 96.91 69 SER B O 1
ATOM 1713 N N . HIS B 1 70 ? -12.422 8.194 3.588 1 97.74 70 HIS B N 1
ATOM 1714 C CA . HIS B 1 70 ? -11.347 9.149 3.345 1 97.74 70 HIS B CA 1
ATOM 1715 C C . HIS B 1 70 ? -11.81 10.279 2.432 1 97.74 70 HIS B C 1
ATOM 1717 O O . HIS B 1 70 ? -11.462 11.442 2.651 1 97.74 70 HIS B O 1
ATOM 1723 N N . ARG B 1 71 ? -12.553 9.91 1.461 1 97.7 71 ARG B N 1
ATOM 1724 C CA . ARG B 1 71 ? -13.095 10.913 0.55 1 97.7 71 ARG B CA 1
ATOM 1725 C C . ARG B 1 71 ? -13.949 11.929 1.299 1 97.7 71 ARG B C 1
ATOM 1727 O O . ARG B 1 71 ? -13.785 13.138 1.12 1 97.7 71 ARG B O 1
ATOM 1734 N N . GLN B 1 72 ? -14.826 11.486 2.103 1 98 72 GLN B N 1
ATOM 1735 C CA . GLN B 1 72 ? -15.691 12.369 2.879 1 98 72 GLN B CA 1
ATOM 1736 C C . GLN B 1 72 ? -14.879 13.214 3.857 1 98 72 GLN B C 1
ATOM 1738 O O . GLN B 1 72 ? -15.207 14.377 4.101 1 98 72 GLN B O 1
ATOM 1743 N N . ALA B 1 73 ? -13.83 12.614 4.414 1 98.08 73 ALA B N 1
ATOM 1744 C CA . ALA B 1 73 ? -12.967 13.342 5.341 1 98.08 73 ALA B CA 1
ATOM 1745 C C . ALA B 1 73 ? -12.348 14.565 4.67 1 98.08 73 ALA B C 1
ATOM 1747 O O . ALA B 1 73 ? -12.32 15.652 5.25 1 98.08 73 ALA B O 1
ATOM 1748 N N . ILE B 1 74 ? -11.891 14.357 3.445 1 98.38 74 ILE B N 1
ATOM 1749 C CA . ILE B 1 74 ? -11.291 15.463 2.706 1 98.38 74 ILE B CA 1
ATOM 1750 C C . ILE B 1 74 ? -12.338 16.548 2.464 1 98.38 74 ILE B C 1
ATOM 1752 O O . ILE B 1 74 ? -12.09 17.728 2.726 1 98.38 74 ILE B O 1
ATOM 1756 N N . LYS B 1 75 ? -13.48 16.169 2.095 1 97.87 75 LYS B N 1
ATOM 1757 C CA . LYS B 1 75 ? -14.541 17.122 1.783 1 97.87 75 LYS B CA 1
ATOM 1758 C C . LYS B 1 75 ? -14.943 17.921 3.02 1 97.87 75 LYS B C 1
ATOM 1760 O O . LYS B 1 75 ? -15.066 19.146 2.96 1 97.87 75 LYS B O 1
ATOM 1765 N N . GLU B 1 76 ? -15.15 17.233 4.128 1 97.49 76 GLU B N 1
ATOM 1766 C CA . GLU B 1 76 ? -15.611 17.869 5.359 1 97.49 76 GLU B CA 1
ATOM 1767 C C . GLU B 1 76 ? -14.533 18.772 5.951 1 97.49 76 GLU B C 1
ATOM 1769 O O . GLU B 1 76 ? -14.834 19.681 6.727 1 97.49 76 GLU B O 1
ATOM 1774 N N . SER B 1 77 ? -13.258 18.509 5.54 1 97.72 77 SER B N 1
ATOM 1775 C CA . SER B 1 77 ? -12.165 19.264 6.142 1 97.72 77 SER B CA 1
ATOM 1776 C C . SER B 1 77 ? -11.703 20.394 5.227 1 97.72 77 SER B C 1
ATOM 1778 O O . SER B 1 77 ? -10.776 21.133 5.564 1 97.72 77 SER B O 1
ATOM 1780 N N . ALA B 1 78 ? -12.366 20.533 4.081 1 97.02 78 ALA B N 1
ATOM 1781 C CA . ALA B 1 78 ? -11.935 21.481 3.057 1 97.02 78 ALA B CA 1
ATOM 1782 C C . ALA B 1 78 ? -11.896 22.904 3.607 1 97.02 78 ALA B C 1
ATOM 1784 O O . ALA B 1 78 ? -11.103 23.731 3.153 1 97.02 78 ALA B O 1
ATOM 1785 N N . GLN B 1 79 ? -12.634 23.224 4.611 1 95.74 79 GLN B N 1
ATOM 1786 C CA . GLN B 1 79 ? -12.745 24.579 5.142 1 95.74 79 GLN B CA 1
ATOM 1787 C C . GLN B 1 79 ? -11.68 24.843 6.202 1 95.74 79 GLN B C 1
ATOM 1789 O O . GLN B 1 79 ? -11.449 25.992 6.585 1 95.74 79 GLN B O 1
ATOM 1794 N N . TYR B 1 80 ? -11.061 23.866 6.689 1 96.65 80 TYR B N 1
ATOM 1795 C CA . TYR B 1 80 ? -10.072 24.036 7.747 1 96.65 80 TYR B CA 1
ATOM 1796 C C . TYR B 1 80 ? -8.737 24.499 7.177 1 96.65 80 TYR B C 1
ATOM 1798 O O . TYR B 1 80 ? -8.379 24.144 6.051 1 96.65 80 TYR B O 1
ATOM 1806 N N . GLU B 1 81 ? -7.987 25.137 7.945 1 96.67 81 GLU B N 1
ATOM 1807 C CA . GLU B 1 81 ? -6.733 25.751 7.519 1 96.67 81 GLU B CA 1
ATOM 1808 C C . GLU B 1 81 ? -5.694 24.692 7.159 1 96.67 81 GLU B C 1
ATOM 1810 O O . GLU B 1 81 ? -4.825 24.928 6.318 1 96.67 81 GLU B O 1
ATOM 1815 N N . PHE B 1 82 ? -5.852 23.51 7.75 1 97.81 82 PHE B N 1
ATOM 1816 C CA . PHE B 1 82 ? -4.812 22.508 7.548 1 97.81 82 PHE B CA 1
ATOM 1817 C C . PHE B 1 82 ? -4.985 21.813 6.202 1 97.81 82 PHE B C 1
ATOM 1819 O O . PHE B 1 82 ? -4.135 21.018 5.795 1 97.81 82 PHE B O 1
ATOM 1826 N N . ILE B 1 83 ? -6.045 22.081 5.496 1 98.35 83 ILE B N 1
ATOM 1827 C CA . ILE B 1 83 ? -6.221 21.65 4.113 1 98.35 83 ILE B CA 1
ATOM 1828 C C . ILE B 1 83 ? -5.955 22.821 3.17 1 98.35 83 ILE B C 1
ATOM 1830 O O . ILE B 1 83 ? -6.806 23.699 3.006 1 98.35 83 ILE B O 1
ATOM 1834 N N . ALA B 1 84 ? -4.828 22.802 2.539 1 98.09 84 ALA B N 1
ATOM 1835 C CA . ALA B 1 84 ? -4.446 23.914 1.673 1 98.09 84 ALA B CA 1
ATOM 1836 C C . ALA B 1 84 ? -5.197 23.857 0.345 1 98.09 84 ALA B C 1
ATOM 1838 O O . ALA B 1 84 ? -5.558 24.894 -0.216 1 98.09 84 ALA B O 1
ATOM 1839 N N . ASN B 1 85 ? -5.388 22.668 -0.218 1 98.2 85 ASN B N 1
ATOM 1840 C CA . ASN B 1 85 ? -6.053 22.47 -1.502 1 98.2 85 ASN B CA 1
ATOM 1841 C C . ASN B 1 85 ? -6.798 21.139 -1.548 1 98.2 85 ASN B C 1
ATOM 1843 O O . ASN B 1 85 ? -6.184 20.084 -1.716 1 98.2 85 ASN B O 1
ATOM 1847 N N . GLU B 1 86 ? -8.085 21.244 -1.472 1 98.19 86 GLU B N 1
ATOM 1848 C CA . GLU B 1 86 ? -8.947 20.066 -1.454 1 98.19 86 GLU B CA 1
ATOM 1849 C C . GLU B 1 86 ? -8.733 19.206 -2.696 1 98.19 86 GLU B C 1
ATOM 1851 O O . GLU B 1 86 ? -8.688 17.977 -2.607 1 98.19 86 GLU B O 1
ATOM 1856 N N . GLN B 1 87 ? -8.595 19.806 -3.803 1 97.88 87 GLN B N 1
ATOM 1857 C CA . GLN B 1 87 ? -8.457 19.089 -5.066 1 97.88 87 GLN B CA 1
ATOM 1858 C C . GLN B 1 87 ? -7.174 18.263 -5.093 1 97.88 87 GLN B C 1
ATOM 1860 O O . GLN B 1 87 ? -7.164 17.137 -5.594 1 97.88 87 GLN B O 1
ATOM 1865 N N . ASP B 1 88 ? -6.131 18.754 -4.591 1 98.03 88 ASP B N 1
ATOM 1866 C CA . ASP B 1 88 ? -4.861 18.036 -4.553 1 98.03 88 ASP B CA 1
ATOM 1867 C C . ASP B 1 88 ? -4.944 16.821 -3.632 1 98.03 88 ASP B C 1
ATOM 1869 O O . ASP B 1 88 ? -4.391 15.763 -3.94 1 98.03 88 ASP B O 1
ATOM 1873 N N . TRP B 1 89 ? -5.66 17.019 -2.494 1 98.38 89 TRP B N 1
ATOM 1874 C CA . TRP B 1 89 ? -5.882 15.893 -1.593 1 98.38 89 TRP B CA 1
ATOM 1875 C C . TRP B 1 89 ? -6.694 14.799 -2.277 1 98.38 89 TRP B C 1
ATOM 1877 O O . TRP B 1 89 ? -6.364 13.616 -2.175 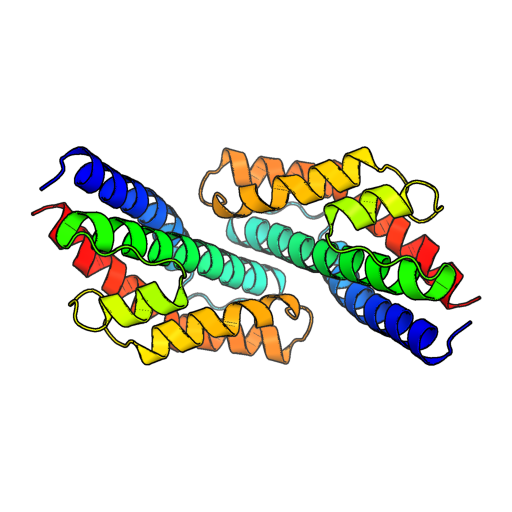1 98.38 89 TRP B O 1
ATOM 1887 N N . MET B 1 90 ? -7.676 15.186 -3.012 1 98.23 90 MET B N 1
ATOM 1888 C CA . MET B 1 90 ? -8.517 14.237 -3.737 1 98.23 90 MET B CA 1
ATOM 1889 C C . MET B 1 90 ? -7.718 13.52 -4.82 1 98.23 90 MET B C 1
ATOM 1891 O O . MET B 1 90 ? -7.872 12.312 -5.013 1 98.23 90 MET B O 1
ATOM 1895 N N . LYS B 1 91 ? -6.922 14.27 -5.497 1 97.52 91 LYS B N 1
ATOM 1896 C CA . LYS B 1 91 ? -6.073 13.671 -6.523 1 97.52 91 LYS B CA 1
ATOM 1897 C C . LYS B 1 91 ? -5.12 12.645 -5.918 1 97.52 91 LYS B C 1
ATOM 1899 O O . LYS B 1 91 ? -4.941 11.556 -6.467 1 97.52 91 LYS B O 1
ATOM 1904 N N . ALA B 1 92 ? -4.509 12.983 -4.803 1 97.73 92 ALA B N 1
ATOM 1905 C CA . ALA B 1 92 ? -3.591 12.073 -4.123 1 97.73 92 ALA B CA 1
ATOM 1906 C C . ALA B 1 92 ? -4.304 10.795 -3.691 1 97.73 92 ALA B C 1
ATOM 1908 O O . ALA B 1 92 ? -3.788 9.692 -3.886 1 97.73 92 ALA B O 1
ATOM 1909 N N . LEU B 1 93 ? -5.517 10.983 -3.114 1 97.56 93 LEU B N 1
ATOM 1910 C CA . LEU B 1 93 ? -6.315 9.842 -2.68 1 97.56 93 LEU B CA 1
ATOM 1911 C C . LEU B 1 93 ? -6.658 8.938 -3.86 1 97.56 93 LEU B C 1
ATOM 1913 O O . LEU B 1 93 ? -6.535 7.715 -3.766 1 97.56 93 LEU B O 1
ATOM 1917 N N . ASN B 1 94 ? -6.981 9.524 -4.941 1 95.49 94 ASN B N 1
ATOM 1918 C CA . ASN B 1 94 ? -7.436 8.777 -6.109 1 95.49 94 ASN B CA 1
ATOM 1919 C C . ASN B 1 94 ? -6.277 8.08 -6.815 1 95.49 94 ASN B C 1
ATOM 1921 O O . ASN B 1 94 ? -6.488 7.149 -7.594 1 95.49 94 ASN B O 1
ATOM 1925 N N . ARG B 1 95 ? -5.101 8.473 -6.552 1 93.62 95 ARG B N 1
ATOM 1926 C CA . ARG B 1 95 ? -3.94 7.925 -7.245 1 93.62 95 ARG B CA 1
ATOM 1927 C C . ARG B 1 95 ? -3.344 6.752 -6.474 1 93.62 95 ARG B C 1
ATOM 1929 O O . ARG B 1 95 ? -2.455 6.061 -6.975 1 93.62 95 ARG B O 1
ATOM 1936 N N . GLN B 1 96 ? -3.912 6.482 -5.375 1 89.97 96 GLN B N 1
ATOM 1937 C CA . GLN B 1 96 ? -3.408 5.389 -4.55 1 89.97 96 GLN B CA 1
ATOM 1938 C C . GLN B 1 96 ? -3.434 4.067 -5.313 1 89.97 96 GLN B C 1
ATOM 1940 O O . GLN B 1 96 ? -2.528 3.244 -5.168 1 89.97 96 GLN B O 1
ATOM 1945 N N . ASN B 1 97 ? -4.369 3.909 -6.144 1 89.03 97 ASN B N 1
ATOM 1946 C CA . ASN B 1 97 ? -4.49 2.654 -6.878 1 89.03 97 ASN B CA 1
ATOM 1947 C C . ASN B 1 97 ? -3.421 2.532 -7.961 1 89.03 97 ASN B C 1
ATOM 1949 O O . ASN B 1 97 ? -3.113 1.428 -8.413 1 89.03 97 ASN B O 1
ATOM 1953 N N . LEU B 1 98 ? -2.911 3.668 -8.43 1 94.41 98 LEU B N 1
ATOM 1954 C CA . LEU B 1 98 ? -1.877 3.658 -9.459 1 94.41 98 LEU B CA 1
ATOM 1955 C C . LEU B 1 98 ? -0.605 2.993 -8.946 1 94.41 98 LEU B C 1
ATOM 1957 O O . LEU B 1 98 ? 0.199 2.489 -9.733 1 94.41 98 LEU B O 1
ATOM 1961 N N . THR B 1 99 ? -0.495 2.94 -7.662 1 94.75 99 THR B N 1
ATOM 1962 C CA . THR B 1 99 ? 0.708 2.377 -7.06 1 94.75 99 THR B CA 1
ATOM 1963 C C . THR B 1 99 ? 0.784 0.873 -7.309 1 94.75 99 THR B C 1
ATOM 1965 O O . THR B 1 99 ? 1.856 0.274 -7.196 1 94.75 99 THR B O 1
ATOM 1968 N N . HIS B 1 100 ? -0.28 0.263 -7.699 1 94.05 100 HIS B N 1
ATOM 1969 C CA . HIS B 1 100 ? -0.3 -1.16 -8.019 1 94.05 100 HIS B CA 1
ATOM 1970 C C . HIS B 1 100 ? 0.415 -1.439 -9.337 1 94.05 100 HIS B C 1
ATOM 1972 O O . HIS B 1 100 ? 0.697 -2.594 -9.663 1 94.05 100 HIS B O 1
ATOM 1978 N N . TYR B 1 101 ? 0.812 -0.391 -10.048 1 96.23 101 TYR B N 1
ATOM 1979 C CA . TYR B 1 101 ? 1.403 -0.558 -11.371 1 96.23 101 TYR B CA 1
ATOM 1980 C C . TYR B 1 101 ? 2.804 0.039 -11.422 1 96.23 101 TYR B C 1
ATOM 1982 O O . TYR B 1 101 ? 3.266 0.465 -12.484 1 96.23 101 TYR B O 1
ATOM 1990 N N . ILE B 1 102 ? 3.392 0.007 -10.301 1 95.6 102 ILE B N 1
ATOM 1991 C CA . ILE B 1 102 ? 4.71 0.625 -10.212 1 95.6 102 ILE B CA 1
ATOM 1992 C C . ILE B 1 102 ? 5.714 -0.18 -11.034 1 95.6 102 ILE B C 1
ATOM 1994 O O . ILE B 1 102 ? 6.854 0.25 -11.228 1 95.6 102 ILE B O 1
ATOM 1998 N N . HIS B 1 103 ? 5.33 -1.284 -11.598 1 94.35 103 HIS B N 1
ATOM 1999 C CA . HIS B 1 103 ? 6.192 -2.027 -12.51 1 94.35 103 HIS B CA 1
ATOM 2000 C C . HIS B 1 103 ? 6.272 -1.345 -13.872 1 94.35 103 HIS B C 1
ATOM 2002 O O . HIS B 1 103 ? 7.135 -1.677 -14.688 1 94.35 103 HIS B O 1
ATOM 2008 N N . THR B 1 104 ? 5.357 -0.436 -14.146 1 94.82 104 THR B N 1
ATOM 2009 C CA . THR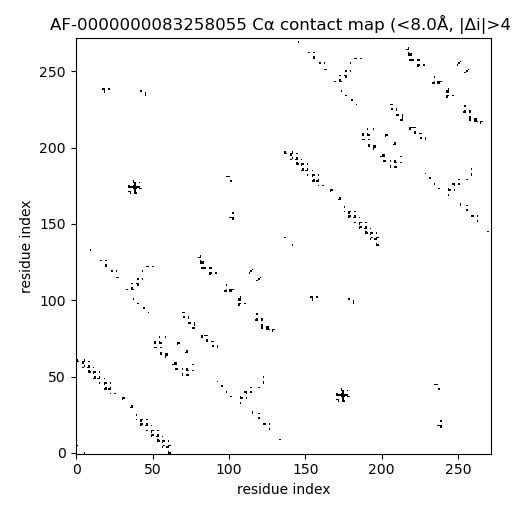 B 1 104 ? 5.373 0.378 -15.356 1 94.82 104 THR B CA 1
ATOM 2010 C C . THR B 1 104 ? 6.239 1.619 -15.163 1 94.82 104 THR B C 1
ATOM 2012 O O . THR B 1 104 ? 5.938 2.468 -14.321 1 94.82 104 THR B O 1
ATOM 2015 N N . LYS B 1 105 ? 7.215 1.781 -16.01 1 94.04 105 LYS B N 1
ATOM 2016 C CA . LYS B 1 105 ? 8.182 2.864 -15.858 1 94.04 105 LYS B CA 1
ATOM 2017 C C . LYS B 1 105 ? 7.489 4.224 -15.852 1 94.04 105 LYS B C 1
ATOM 2019 O O . LYS B 1 105 ? 7.778 5.071 -15.005 1 94.04 105 LYS B O 1
ATOM 2024 N N . LYS B 1 106 ? 6.624 4.428 -16.781 1 96.1 106 LYS B N 1
ATOM 2025 C CA . LYS B 1 106 ? 5.922 5.705 -16.874 1 96.1 106 LYS B CA 1
ATOM 2026 C C . LYS B 1 106 ? 5.131 5.992 -15.601 1 96.1 106 LYS B C 1
ATOM 2028 O O . LYS B 1 106 ? 5.104 7.128 -15.124 1 96.1 106 LYS B O 1
ATOM 2033 N N . VAL B 1 107 ? 4.481 5.007 -15.013 1 97.09 107 VAL B N 1
ATOM 2034 C CA . VAL B 1 107 ? 3.623 5.168 -13.844 1 97.09 107 VAL B CA 1
ATOM 2035 C C . VAL B 1 107 ? 4.471 5.528 -12.626 1 97.09 107 VAL B C 1
ATOM 2037 O O . VAL B 1 107 ? 4.173 6.492 -11.918 1 97.09 107 VAL B O 1
ATOM 2040 N N . ILE B 1 108 ? 5.535 4.79 -12.4 1 97.68 108 ILE B N 1
ATOM 2041 C CA . ILE B 1 108 ? 6.361 5.015 -11.218 1 97.68 108 ILE B CA 1
ATOM 2042 C C . ILE B 1 108 ? 7.01 6.395 -11.298 1 97.68 108 ILE B C 1
ATOM 2044 O O . ILE B 1 108 ? 7.092 7.109 -10.296 1 97.68 108 ILE B O 1
ATOM 2048 N N . GLU B 1 109 ? 7.415 6.852 -12.484 1 97.05 109 GLU B N 1
ATOM 2049 C CA . GLU B 1 109 ? 8.025 8.166 -12.668 1 97.05 109 GLU B CA 1
ATOM 2050 C C . GLU B 1 109 ? 7.016 9.283 -12.416 1 97.05 109 GLU B C 1
ATOM 2052 O O . GLU B 1 109 ? 7.319 10.256 -11.722 1 97.05 109 GLU B O 1
ATOM 2057 N N . GLN B 1 110 ? 5.893 9.086 -12.963 1 96.97 110 GLN B N 1
ATOM 2058 C CA . GLN B 1 110 ? 4.862 10.106 -12.81 1 96.97 110 GLN B CA 1
ATOM 2059 C C . GLN B 1 110 ? 4.437 10.245 -11.351 1 96.97 110 GLN B C 1
ATOM 2061 O O . GLN B 1 110 ? 4.184 11.354 -10.875 1 96.97 110 GLN B O 1
ATOM 2066 N N . LEU B 1 111 ? 4.349 9.159 -10.65 1 97.85 111 LEU B N 1
ATOM 2067 C CA . LEU B 1 111 ? 3.964 9.199 -9.244 1 97.85 111 LEU B CA 1
ATOM 2068 C C . LEU B 1 111 ? 5.005 9.944 -8.416 1 97.85 111 LEU B C 1
ATOM 2070 O O . LEU B 1 111 ? 4.656 10.755 -7.556 1 97.85 111 LEU B O 1
ATOM 2074 N N . VAL B 1 112 ? 6.262 9.712 -8.711 1 98.14 112 VAL B N 1
ATOM 2075 C CA . VAL B 1 112 ? 7.328 10.4 -7.991 1 98.14 112 VAL B CA 1
ATOM 2076 C C . VAL B 1 112 ? 7.229 11.904 -8.233 1 98.14 112 VAL B C 1
ATOM 2078 O O . VAL B 1 112 ? 7.302 12.697 -7.291 1 98.14 112 VAL B O 1
ATOM 2081 N N . VAL B 1 113 ? 7.013 12.27 -9.469 1 97.48 113 VAL B N 1
ATOM 2082 C CA . VAL B 1 113 ? 6.932 13.676 -9.852 1 97.48 113 VAL B CA 1
ATOM 2083 C C . VAL B 1 113 ? 5.737 14.331 -9.163 1 97.48 113 VAL B C 1
ATOM 2085 O O . VAL B 1 113 ? 5.854 15.43 -8.616 1 97.48 113 VAL B O 1
ATOM 2088 N N . ASP B 1 114 ? 4.612 13.65 -9.168 1 97.6 114 ASP B N 1
ATOM 2089 C CA . ASP B 1 114 ? 3.403 14.19 -8.555 1 97.6 114 ASP B CA 1
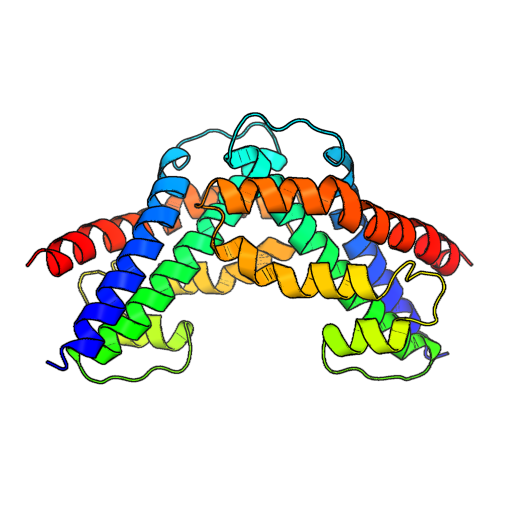ATOM 2090 C C . ASP B 1 114 ? 3.588 14.382 -7.051 1 97.6 114 ASP B C 1
ATOM 2092 O O . ASP B 1 114 ? 3.162 15.394 -6.492 1 97.6 114 ASP B O 1
ATOM 2096 N N . ILE B 1 115 ? 4.231 13.409 -6.41 1 98.14 115 ILE B N 1
ATOM 2097 C CA . ILE B 1 115 ? 4.424 13.462 -4.965 1 98.14 115 ILE B CA 1
ATOM 2098 C C . ILE B 1 115 ? 5.392 14.59 -4.615 1 98.14 115 ILE B C 1
ATOM 2100 O O . ILE B 1 115 ? 5.097 15.426 -3.757 1 98.14 115 ILE B O 1
ATOM 2104 N N . GLN B 1 116 ? 6.506 14.621 -5.301 1 97.98 116 GLN B N 1
ATOM 2105 C CA . GLN B 1 116 ? 7.511 15.636 -5.003 1 97.98 116 GLN B CA 1
ATOM 2106 C C . GLN B 1 116 ? 7.022 17.027 -5.395 1 97.98 116 GLN B C 1
ATOM 2108 O O . GLN B 1 116 ? 7.361 18.017 -4.744 1 97.98 116 GLN B O 1
ATOM 2113 N N . GLY B 1 117 ? 6.174 17.084 -6.413 1 94.81 117 GLY B N 1
ATOM 2114 C CA . GLY B 1 117 ? 5.788 18.371 -6.967 1 94.81 117 GLY B CA 1
ATOM 2115 C C . GLY B 1 117 ? 4.55 18.955 -6.314 1 94.81 117 GLY B C 1
ATOM 2116 O O . GLY B 1 117 ? 4.411 20.176 -6.214 1 94.81 117 GLY B O 1
ATOM 2117 N N . GLN B 1 118 ? 3.607 18.076 -5.89 1 96.4 118 GLN B N 1
ATOM 2118 C CA . GLN B 1 118 ? 2.325 18.613 -5.445 1 96.4 118 GLN B CA 1
ATOM 2119 C C . GLN B 1 118 ? 1.897 17.988 -4.12 1 96.4 118 GLN B C 1
ATOM 2121 O O . GLN B 1 118 ? 1.512 18.698 -3.189 1 96.4 118 GLN B O 1
ATOM 2126 N N . TYR B 1 119 ? 1.971 16.776 -3.974 1 98.12 119 TYR B N 1
ATOM 2127 C CA . TYR B 1 119 ? 1.342 16.075 -2.859 1 98.12 119 TYR B CA 1
ATOM 2128 C C . TYR B 1 119 ? 2.131 16.281 -1.571 1 98.12 119 TYR B C 1
ATOM 2130 O O . TYR B 1 119 ? 1.547 16.433 -0.496 1 98.12 119 TYR B O 1
ATOM 2138 N N . TYR B 1 120 ? 3.439 16.283 -1.715 1 98.51 120 TYR B N 1
ATOM 2139 C CA . TYR B 1 120 ? 4.28 16.466 -0.537 1 98.51 120 TYR B CA 1
ATOM 2140 C C . TYR B 1 120 ? 3.986 17.799 0.14 1 98.51 120 TYR B C 1
ATOM 2142 O O . TYR B 1 120 ? 3.9 17.873 1.368 1 98.51 120 TYR B O 1
ATOM 2150 N N . GLU B 1 121 ? 3.847 18.843 -0.648 1 98.41 121 GLU B N 1
ATOM 2151 C CA . GLU B 1 121 ? 3.602 20.173 -0.099 1 98.41 121 GLU B CA 1
ATOM 2152 C C . GLU B 1 121 ? 2.278 20.221 0.659 1 98.41 121 GLU B C 1
ATOM 2154 O O . GLU B 1 121 ? 2.151 20.939 1.653 1 98.41 121 GLU B O 1
ATOM 2159 N N . GLN B 1 122 ? 1.261 19.465 0.2 1 98.75 122 GLN B N 1
ATOM 2160 C CA . GLN B 1 122 ? -0.013 19.39 0.905 1 98.75 122 GLN B CA 1
ATOM 2161 C C . GLN B 1 122 ? 0.157 18.756 2.283 1 98.75 122 GLN B C 1
ATOM 2163 O O . GLN B 1 122 ? -0.383 19.254 3.273 1 98.75 122 GLN B O 1
ATOM 2168 N N . LEU B 1 123 ? 0.941 17.74 2.393 1 98.79 123 LEU B N 1
ATOM 2169 C CA . LEU B 1 123 ? 1.172 17.051 3.658 1 98.79 123 LEU B CA 1
ATOM 2170 C C . LEU B 1 123 ? 2.021 17.905 4.594 1 98.79 123 LEU B C 1
ATOM 2172 O O . LEU B 1 123 ? 1.822 17.886 5.81 1 98.79 123 LEU B O 1
ATOM 2176 N N . LYS B 1 124 ? 2.964 18.554 3.979 1 98.83 124 LYS B N 1
ATOM 2177 C CA . LYS B 1 124 ? 3.798 19.448 4.776 1 98.83 124 LYS B CA 1
ATOM 2178 C C . LYS B 1 124 ? 2.964 20.555 5.414 1 98.83 124 LYS B C 1
ATOM 2180 O O . LYS B 1 124 ? 3.11 20.843 6.604 1 98.83 124 LYS B O 1
ATOM 2185 N N . HIS B 1 125 ? 2.11 21.179 4.629 1 98.78 125 HIS B N 1
ATOM 2186 C CA . HIS B 1 125 ? 1.217 22.205 5.154 1 98.78 125 HIS B CA 1
ATOM 2187 C C . HIS B 1 125 ? 0.337 21.651 6.269 1 98.78 125 HIS B C 1
ATOM 2189 O O . HIS B 1 125 ? 0.184 22.283 7.317 1 98.78 125 HIS B O 1
ATOM 2195 N N . PHE B 1 126 ? -0.204 20.466 6.034 1 98.83 126 PHE B N 1
ATOM 2196 C CA . PHE B 1 126 ? -1.024 19.774 7.022 1 98.83 126 PHE B CA 1
ATOM 2197 C C . PHE B 1 126 ? -0.246 19.558 8.315 1 98.83 126 PHE B C 1
ATOM 2199 O O . PHE B 1 126 ? -0.744 19.859 9.402 1 98.83 126 PHE B O 1
ATOM 2206 N N . TYR B 1 127 ? 0.961 19.077 8.188 1 98.78 127 TYR B N 1
ATOM 2207 C CA . TYR B 1 127 ? 1.838 18.793 9.318 1 98.78 127 TYR B CA 1
ATOM 2208 C C . TYR B 1 127 ? 2.093 20.05 10.141 1 98.78 127 TYR B C 1
ATOM 2210 O O . TYR B 1 127 ? 1.861 20.065 11.352 1 98.78 127 TYR B O 1
ATOM 2218 N N . VAL B 1 128 ? 2.477 21.094 9.517 1 98.53 128 VAL B N 1
ATOM 2219 C CA . VAL B 1 128 ? 2.885 22.318 10.2 1 98.53 128 VAL B CA 1
ATOM 2220 C C . VAL B 1 128 ? 1.681 22.948 10.895 1 98.53 128 VAL B C 1
ATOM 2222 O O . VAL B 1 128 ? 1.758 23.32 12.068 1 98.53 128 VAL B O 1
ATOM 2225 N N . THR B 1 129 ? 0.567 23.008 10.195 1 98.3 129 THR B N 1
ATOM 2226 C CA . THR B 1 129 ? -0.622 23.679 10.709 1 98.3 129 THR B CA 1
ATOM 2227 C C . THR B 1 129 ? -1.212 22.909 11.887 1 98.3 129 THR B C 1
ATOM 2229 O O . THR B 1 129 ? -1.551 23.499 12.914 1 98.3 129 THR B O 1
ATOM 2232 N N . LEU B 1 130 ? -1.3 21.613 11.755 1 97.58 130 LEU B N 1
ATOM 2233 C CA . LEU B 1 130 ? -1.931 20.832 12.814 1 97.58 130 LEU B CA 1
ATOM 2234 C C . LEU B 1 130 ? -1.004 20.7 14.018 1 97.58 130 LEU B C 1
ATOM 2236 O O . LEU B 1 130 ? -1.468 20.553 15.151 1 97.58 130 LEU B O 1
ATOM 2240 N N . LYS B 1 131 ? 0.271 20.651 13.712 1 97.73 131 LYS B N 1
ATOM 2241 C CA . LYS B 1 131 ? 1.217 20.641 14.824 1 97.73 131 LYS B CA 1
ATOM 2242 C C . LYS B 1 131 ? 1.034 21.869 15.712 1 97.73 131 LYS B C 1
ATOM 2244 O O . LYS B 1 131 ? 1.078 21.765 16.94 1 97.73 131 LYS B O 1
ATOM 2249 N N . GLU B 1 132 ? 0.823 23.003 15.109 1 96.09 132 GLU B N 1
ATOM 2250 C CA . GLU B 1 132 ? 0.564 24.24 15.84 1 96.09 132 GLU B CA 1
ATOM 2251 C C . GLU B 1 132 ? -0.742 24.155 16.624 1 96.09 132 GLU B C 1
ATOM 2253 O O . GLU B 1 132 ? -0.812 24.598 17.773 1 96.09 132 GLU B O 1
ATOM 2258 N N . GLU B 1 133 ? -1.758 23.587 16.022 1 92.71 133 GLU B N 1
ATOM 2259 C CA . GLU B 1 133 ? -3.048 23.428 16.687 1 92.71 133 GLU B CA 1
ATOM 2260 C C . GLU B 1 133 ? -2.944 22.475 17.874 1 92.71 133 GLU B C 1
ATOM 2262 O O . GLU B 1 133 ? -3.593 22.68 18.901 1 92.71 133 GLU B O 1
ATOM 2267 N N . LYS B 1 134 ? -2.208 21.403 17.671 1 92.16 134 LYS B N 1
ATOM 2268 C CA . LYS B 1 134 ? -2.03 20.41 18.726 1 92.16 134 LYS B CA 1
ATOM 2269 C C . LYS B 1 134 ? -1.346 21.021 19.946 1 92.16 134 LYS B C 1
ATOM 2271 O O . LYS B 1 134 ? -1.656 20.662 21.083 1 92.16 134 LYS B O 1
ATOM 2276 N N . ALA B 1 135 ? -0.447 21.939 19.743 1 89.13 135 ALA B N 1
ATOM 2277 C CA . ALA B 1 135 ? 0.322 22.575 20.809 1 89.13 135 ALA B CA 1
ATOM 2278 C C . ALA B 1 135 ? -0.509 23.633 21.529 1 89.13 135 ALA B C 1
ATOM 2280 O O . ALA B 1 135 ? -0.174 24.043 22.643 1 89.13 135 ALA B O 1
ATOM 2281 N N . SER B 1 136 ? -1.492 24.132 20.828 1 79.59 136 SER B N 1
ATOM 2282 C CA . SER B 1 136 ? -2.32 25.185 21.405 1 79.59 136 SER B CA 1
ATOM 2283 C C . SER B 1 136 ? -3.369 24.608 22.35 1 79.59 136 SER B C 1
ATOM 2285 O O . SER B 1 136 ? -3.678 25.207 23.383 1 79.59 136 SER B O 1
#

pLDDT: mean 96.08, std 4.74, range [59.21, 98.83]

Radius of gyration: 20.19 Å; Cα contacts (8 Å, |Δi|>4): 315; chains: 2; bounding box: 40×54×50 Å

Solvent-accessible surface area (backbone atoms only — not comparable to full-atom values): 14405 Å² total; per-residue (Å²): 121,58,65,66,38,50,51,49,20,53,52,33,39,53,55,17,49,51,27,39,54,61,35,56,75,51,53,82,63,83,71,89,48,69,48,43,46,38,7,53,52,41,34,45,53,38,20,51,52,31,46,47,52,18,48,42,34,39,38,35,32,76,69,65,43,84,67,92,43,67,69,52,35,48,63,75,38,43,84,41,82,44,41,82,50,56,66,56,53,50,51,55,61,67,43,55,68,56,61,66,43,52,70,38,67,70,51,42,52,49,50,52,51,46,35,55,71,50,46,47,59,48,50,49,49,26,50,57,47,45,53,53,57,72,74,102,122,59,64,68,38,50,52,48,18,52,51,34,39,53,55,17,49,48,26,38,55,62,35,58,77,51,53,83,62,83,71,88,48,70,49,43,47,36,7,52,52,41,34,44,52,36,20,52,52,31,46,47,52,18,48,42,35,40,38,34,32,76,70,65,44,82,67,93,44,67,70,50,34,48,62,76,39,44,83,40,83,43,41,81,49,55,66,58,54,50,52,55,62,67,43,57,68,56,60,65,41,52,72,38,67,71,52,41,50,48,50,52,50,44,35,56,71,50,48,47,59,48,52,50,49,27,49,56,47,44,52,54,57,71,74,102